Protein AF-Q6B394-F1 (afdb_monomer_lite)

pLDDT: mean 81.56, std 24.64, range [23.44, 98.75]

Foldseek 3Di:
DDWDWDDDPPDTDTDDDDDDDDDDDDDDDDDDDDDDDDDDDDDDDDDDDDDPPPPPPPPVPPVCPAFDFDVPAAKAKEKEQADPQKDKDWKKWKWWFPQPWDWDADPVRDIDTDIDMDIDTHFFPDDDPHSMTIDIGGQQSDDPRRIGTFKMKIFMWGPDDPVVHPQEAIDAAGIEMEGQDPDDDPDDDPPADEAEDEEAEEAEWEWEWEWEFEQPPHTHIYIYIHTPDGRYHHYYYNHYRYYYYYYDYDHLWYKYKYAFNDPDPPGFIWIQTSVRDIDTHDPDDDNVVSVCVVVVHDD

Radius of gyration: 28.0 Å; chains: 1; bounding box: 80×67×61 Å

Structure (mmCIF, N/CA/C/O backbone):
data_AF-Q6B394-F1
#
_entry.id   AF-Q6B394-F1
#
loop_
_atom_site.group_PDB
_atom_site.id
_atom_site.type_symbol
_atom_site.label_atom_id
_atom_site.label_alt_id
_atom_site.label_comp_id
_atom_site.label_asym_id
_atom_site.label_entity_id
_atom_site.label_seq_id
_atom_site.pdbx_PDB_ins_code
_atom_site.Cartn_x
_atom_site.Cartn_y
_atom_site.Cartn_z
_atom_site.occupancy
_atom_site.B_iso_or_equiv
_atom_site.auth_seq_id
_atom_site.auth_comp_id
_atom_site.auth_asym_id
_atom_site.auth_atom_id
_atom_site.pdbx_PDB_model_num
ATOM 1 N N . MET A 1 1 ? 26.514 25.849 27.559 1.00 37.31 1 MET A N 1
ATOM 2 C CA . MET A 1 1 ? 27.284 26.802 26.740 1.00 37.31 1 MET A CA 1
ATOM 3 C C . MET A 1 1 ? 28.749 26.462 26.957 1.00 37.31 1 MET A C 1
ATOM 5 O O . MET A 1 1 ? 29.284 26.822 27.990 1.00 37.31 1 MET A O 1
ATOM 9 N N . ASN A 1 2 ? 29.337 25.660 26.069 1.00 27.64 2 ASN A N 1
ATOM 10 C CA . ASN A 1 2 ? 30.769 25.354 26.061 1.00 27.64 2 ASN A CA 1
ATOM 11 C C . ASN A 1 2 ? 31.282 25.794 24.692 1.00 27.64 2 ASN A C 1
ATOM 13 O O . ASN A 1 2 ? 30.773 25.314 23.681 1.00 27.64 2 ASN A O 1
ATOM 17 N N . ILE A 1 3 ? 32.223 26.733 24.673 1.00 33.84 3 ILE A N 1
ATOM 18 C CA . ILE A 1 3 ? 32.938 27.152 23.468 1.00 33.84 3 ILE A CA 1
ATOM 19 C C . ILE A 1 3 ? 34.179 26.265 23.400 1.00 33.84 3 ILE A C 1
ATOM 21 O O . ILE A 1 3 ? 34.972 26.253 24.339 1.00 33.84 3 ILE A O 1
ATOM 25 N N . SER A 1 4 ? 34.326 25.488 22.330 1.00 36.16 4 SER A N 1
ATOM 26 C CA . SER A 1 4 ? 35.559 24.751 22.050 1.00 36.16 4 SER A CA 1
ATOM 27 C C . SER A 1 4 ? 36.285 25.428 20.896 1.00 36.16 4 SER A C 1
ATOM 29 O O . SER A 1 4 ? 35.829 25.363 19.755 1.00 36.16 4 SER A O 1
ATOM 31 N N . THR A 1 5 ? 37.415 26.057 21.185 1.00 34.31 5 THR A N 1
ATOM 32 C CA . THR A 1 5 ? 38.347 26.569 20.181 1.00 34.31 5 THR A CA 1
ATOM 33 C C . THR A 1 5 ? 39.276 25.441 19.739 1.00 34.31 5 THR A C 1
ATOM 35 O O . THR A 1 5 ? 39.884 24.762 20.564 1.00 34.31 5 THR A O 1
ATOM 38 N N . THR A 1 6 ? 39.395 25.219 18.430 1.00 41.69 6 THR A N 1
ATOM 39 C CA . THR A 1 6 ? 40.469 24.392 17.858 1.00 41.69 6 THR A CA 1
ATOM 40 C C . THR A 1 6 ? 41.216 25.203 16.815 1.00 41.69 6 THR A C 1
ATOM 42 O O . THR A 1 6 ? 40.616 25.783 15.915 1.00 41.69 6 THR A O 1
ATOM 45 N N . GLU A 1 7 ? 42.537 25.254 16.963 1.00 31.39 7 GLU A N 1
ATOM 46 C CA . GLU A 1 7 ? 43.432 26.029 16.115 1.00 31.39 7 GLU A CA 1
ATOM 47 C C . GLU A 1 7 ? 44.166 25.079 15.162 1.00 31.39 7 GLU A C 1
ATOM 49 O O . GLU A 1 7 ? 44.833 24.131 15.583 1.00 31.39 7 GLU A O 1
ATOM 54 N N . LYS A 1 8 ? 44.039 25.311 13.854 1.00 35.41 8 LYS A N 1
ATOM 55 C CA . LYS A 1 8 ? 44.901 24.682 12.849 1.00 35.41 8 LYS A CA 1
ATOM 56 C C . LYS A 1 8 ? 45.185 25.705 11.754 1.00 35.41 8 LYS A C 1
ATOM 58 O O . LYS A 1 8 ? 44.267 26.188 11.101 1.00 35.41 8 LYS A O 1
ATOM 63 N N . ASN A 1 9 ? 46.462 26.034 11.564 1.00 36.22 9 ASN A N 1
ATOM 64 C CA . ASN A 1 9 ? 46.959 26.963 10.540 1.00 36.22 9 ASN A CA 1
ATOM 65 C C . ASN A 1 9 ? 46.352 28.383 10.587 1.00 36.22 9 ASN A C 1
ATOM 67 O O . ASN A 1 9 ? 46.017 28.943 9.546 1.00 36.22 9 ASN A O 1
ATOM 71 N N . GLY A 1 10 ? 46.230 28.977 11.781 1.00 40.31 10 GLY A N 1
ATOM 72 C CA . GLY A 1 10 ? 45.916 30.407 11.940 1.00 40.31 10 GLY A CA 1
ATOM 73 C C . GLY A 1 10 ? 44.494 30.825 11.548 1.00 40.31 10 GLY A C 1
ATOM 74 O O . GLY A 1 10 ? 44.250 32.006 11.309 1.00 40.31 10 GLY A O 1
ATOM 75 N N . ILE A 1 11 ? 43.560 29.875 11.469 1.00 37.88 11 ILE A N 1
ATOM 76 C CA . ILE A 1 11 ? 42.131 30.133 11.266 1.00 37.88 11 ILE A CA 1
ATOM 77 C C . ILE A 1 11 ? 41.412 29.823 12.583 1.00 37.88 11 ILE A C 1
ATOM 79 O O . ILE A 1 11 ? 41.509 28.705 13.087 1.00 37.88 11 ILE A O 1
ATOM 83 N N . VAL A 1 12 ? 40.705 30.814 13.132 1.00 37.03 12 VAL A N 1
ATOM 84 C CA . VAL A 1 12 ? 39.868 30.665 14.332 1.00 37.03 12 VAL A CA 1
ATOM 85 C C . VAL A 1 12 ? 38.420 30.466 13.889 1.00 37.03 12 VAL A C 1
ATOM 87 O O . VAL A 1 12 ? 37.879 31.299 13.162 1.00 37.03 12 VAL A O 1
ATOM 90 N N . CYS A 1 13 ? 37.804 29.366 14.322 1.00 35.59 13 CYS A N 1
ATOM 91 C CA . CYS A 1 13 ? 36.392 29.066 14.089 1.00 35.59 13 CYS A CA 1
ATOM 92 C C . CYS A 1 13 ? 35.683 28.888 15.436 1.00 35.59 13 CYS A C 1
ATOM 94 O O . CYS A 1 13 ? 36.025 27.976 16.191 1.00 35.59 13 CYS A O 1
ATOM 96 N N . ASP A 1 14 ? 34.683 29.726 15.711 1.00 34.31 14 ASP A N 1
ATOM 97 C CA . ASP A 1 14 ? 33.838 29.607 16.900 1.00 34.31 14 ASP A CA 1
ATOM 98 C C . ASP A 1 14 ? 32.612 28.732 16.607 1.00 34.31 14 ASP A C 1
ATOM 100 O O . ASP A 1 14 ? 31.892 28.946 15.631 1.00 34.31 14 ASP A O 1
ATOM 104 N N . PHE A 1 15 ? 32.348 27.755 17.479 1.00 38.59 15 PHE A N 1
ATOM 105 C CA . PHE A 1 15 ? 31.161 26.899 17.416 1.00 38.59 15 PHE A CA 1
ATOM 106 C C . PHE A 1 15 ? 30.222 27.201 18.588 1.00 38.59 15 PHE A C 1
ATOM 108 O O . PHE A 1 15 ? 30.603 27.074 19.752 1.00 38.59 15 PHE A O 1
ATOM 115 N N . VAL A 1 16 ? 28.967 27.548 18.286 1.00 35.16 16 VAL A N 1
ATOM 116 C CA . VAL A 1 16 ? 27.890 27.685 19.279 1.00 35.16 16 VAL A CA 1
ATOM 117 C C . VAL A 1 16 ? 26.932 26.504 19.131 1.00 35.16 16 VAL A C 1
ATOM 119 O O . VAL A 1 16 ? 26.244 26.372 18.123 1.00 35.16 16 VAL A O 1
ATOM 122 N N . ALA A 1 17 ? 26.877 25.634 20.141 1.00 32.09 17 ALA A N 1
ATOM 123 C CA . ALA A 1 17 ? 25.932 24.521 20.182 1.00 32.09 17 ALA A CA 1
ATOM 124 C C . ALA A 1 17 ? 24.591 24.961 20.800 1.00 32.09 17 ALA A C 1
ATOM 126 O O . ALA A 1 17 ? 24.534 25.296 21.986 1.00 32.09 17 ALA A O 1
ATOM 127 N N . HIS A 1 18 ? 23.506 24.903 20.023 1.00 32.22 18 HIS A N 1
ATOM 128 C CA . HIS A 1 18 ? 22.132 24.962 20.532 1.00 32.22 18 HIS A CA 1
ATOM 129 C C . HIS A 1 18 ? 21.536 23.548 20.635 1.00 32.22 18 HIS A C 1
ATOM 131 O O . HIS A 1 18 ? 21.800 22.688 19.798 1.00 32.22 18 HIS A O 1
ATOM 137 N N . HIS A 1 19 ? 20.743 23.298 21.683 1.00 28.50 19 HIS A N 1
ATOM 138 C CA . HIS A 1 19 ? 19.941 22.078 21.834 1.00 28.50 19 HIS A CA 1
ATOM 139 C C . HIS A 1 19 ? 18.946 21.944 20.674 1.00 28.50 19 HIS A C 1
ATOM 141 O O . HIS A 1 19 ? 18.152 22.855 20.446 1.00 28.50 19 HIS A O 1
ATOM 147 N N . ILE A 1 20 ? 18.964 20.801 19.981 1.00 31.50 20 ILE A N 1
ATOM 148 C CA . ILE A 1 20 ? 18.047 20.495 18.877 1.00 31.50 20 ILE A CA 1
ATOM 149 C C . ILE A 1 20 ? 17.261 19.216 19.192 1.00 31.50 20 ILE A C 1
ATOM 151 O O . ILE A 1 20 ? 17.823 18.149 19.434 1.00 31.50 20 ILE A O 1
ATOM 155 N N . VAL A 1 21 ? 15.939 19.383 19.189 1.00 26.56 21 VAL A N 1
ATOM 156 C CA . VAL A 1 21 ? 14.871 18.371 19.179 1.00 26.56 21 VAL A CA 1
ATOM 157 C C . VAL A 1 21 ? 14.797 17.740 17.776 1.00 26.56 21 VAL A C 1
ATOM 159 O O . VAL A 1 21 ? 14.933 18.477 16.800 1.00 26.56 21 VAL A O 1
ATOM 162 N N . PRO A 1 22 ? 14.562 16.423 17.610 1.00 28.94 22 PRO A N 1
ATOM 163 C CA . PRO A 1 22 ? 14.604 15.803 16.291 1.00 28.94 22 PRO A CA 1
ATOM 164 C C . PRO A 1 22 ? 13.256 15.939 15.568 1.00 28.94 22 PRO A C 1
ATOM 166 O O . PRO A 1 22 ? 12.320 15.189 15.834 1.00 28.94 22 PRO A O 1
ATOM 169 N N . GLN A 1 23 ? 13.171 16.866 14.616 1.00 27.62 23 GLN A N 1
ATOM 170 C CA . GLN A 1 23 ? 12.284 16.761 13.455 1.00 27.62 23 GLN A CA 1
ATOM 171 C C . GLN A 1 23 ? 13.037 17.218 12.205 1.00 27.62 23 GLN A C 1
ATOM 173 O O . GLN A 1 23 ? 13.857 18.131 12.254 1.00 27.62 23 GLN A O 1
ATOM 178 N N . GLU A 1 24 ? 12.775 16.509 11.110 1.00 32.16 24 GLU A N 1
ATOM 179 C CA . GLU A 1 24 ? 13.334 16.698 9.776 1.00 32.16 24 GLU A CA 1
ATOM 180 C C . GLU A 1 24 ? 13.398 18.170 9.361 1.00 32.16 24 GLU A C 1
ATOM 182 O O . GLU A 1 24 ? 12.372 18.845 9.332 1.00 32.16 24 GLU A O 1
ATOM 187 N N . GLN A 1 25 ? 14.567 18.631 8.909 1.00 27.12 25 GLN A N 1
ATOM 188 C CA . GLN A 1 25 ? 14.624 19.597 7.817 1.00 27.12 25 GLN A CA 1
ATOM 189 C C . GLN A 1 25 ? 15.997 19.621 7.139 1.00 27.12 25 GLN A C 1
ATOM 191 O O . GLN A 1 25 ? 17.047 19.519 7.767 1.00 27.12 25 GLN A O 1
ATOM 196 N N . LYS A 1 26 ? 15.923 19.720 5.810 1.00 27.48 26 LYS A N 1
ATOM 197 C CA . LYS A 1 26 ? 16.999 19.885 4.831 1.00 27.48 26 LYS A CA 1
ATOM 198 C C . LYS A 1 26 ? 18.133 20.775 5.350 1.00 27.48 26 LYS A C 1
ATOM 200 O O . LYS A 1 26 ? 17.899 21.935 5.675 1.00 27.48 26 LYS A O 1
ATOM 205 N N . ILE A 1 27 ? 19.366 20.277 5.301 1.00 24.58 27 ILE A N 1
ATOM 206 C CA . ILE A 1 27 ? 20.549 21.135 5.388 1.00 24.58 27 ILE A CA 1
ATOM 207 C C . ILE A 1 27 ? 20.830 21.656 3.974 1.00 24.58 27 ILE A C 1
ATOM 209 O O . ILE A 1 27 ? 21.366 20.941 3.131 1.00 24.58 27 ILE A O 1
ATOM 213 N N . SER A 1 28 ? 20.414 22.895 3.717 1.00 23.44 28 SER A N 1
ATOM 214 C CA . SER A 1 28 ? 20.981 23.741 2.665 1.00 23.44 28 SER A CA 1
ATOM 215 C C . SER A 1 28 ? 22.144 24.502 3.297 1.00 23.44 28 SER A C 1
ATOM 217 O O . SER A 1 28 ? 21.935 25.213 4.278 1.00 23.44 28 SER A O 1
ATOM 219 N N . ILE A 1 29 ? 23.366 24.312 2.800 1.00 28.02 29 ILE A N 1
ATOM 220 C CA . ILE A 1 29 ? 24.542 25.054 3.270 1.00 28.02 29 ILE A CA 1
ATOM 221 C C . ILE A 1 29 ? 24.643 26.314 2.409 1.00 28.02 29 ILE A C 1
ATOM 223 O O . ILE A 1 29 ? 25.139 26.247 1.289 1.00 28.02 29 ILE A O 1
ATOM 227 N N . ASP A 1 30 ? 24.149 27.439 2.922 1.00 26.66 30 ASP A N 1
ATOM 228 C CA . ASP A 1 30 ? 24.356 28.761 2.325 1.00 26.66 30 ASP A CA 1
ATOM 229 C C . ASP A 1 30 ? 25.495 29.497 3.052 1.00 26.66 30 ASP A C 1
ATOM 231 O O . ASP A 1 30 ? 25.465 29.666 4.268 1.00 26.66 30 ASP A O 1
ATOM 235 N N . GLY A 1 31 ? 26.497 29.919 2.274 1.00 28.86 31 GLY A N 1
ATOM 236 C CA . GLY A 1 31 ? 27.399 31.053 2.521 1.00 28.86 31 GLY A CA 1
ATOM 237 C C . GLY A 1 31 ? 28.184 31.126 3.839 1.00 28.86 31 GLY A C 1
ATOM 238 O O . GLY A 1 31 ? 27.760 31.771 4.794 1.00 28.86 31 GLY A O 1
ATOM 239 N N . THR A 1 32 ? 29.424 30.629 3.852 1.00 28.83 32 THR A N 1
ATOM 240 C CA . THR A 1 32 ? 30.418 30.980 4.882 1.00 28.83 32 THR A CA 1
ATOM 241 C C . THR A 1 32 ? 30.993 32.378 4.611 1.00 28.83 32 THR A C 1
ATOM 243 O O . THR A 1 32 ? 31.707 32.580 3.629 1.00 28.83 32 THR A O 1
ATOM 246 N N . ASN A 1 33 ? 30.725 33.348 5.491 1.00 28.02 33 ASN A N 1
ATOM 247 C CA . ASN A 1 33 ? 31.403 34.648 5.494 1.00 28.02 33 ASN A CA 1
ATOM 248 C C . ASN A 1 33 ? 32.743 34.530 6.241 1.00 28.02 33 ASN A C 1
ATOM 250 O O . ASN A 1 33 ? 32.778 34.503 7.468 1.00 28.02 33 ASN A O 1
ATOM 254 N N . CYS A 1 34 ? 33.856 34.484 5.504 1.00 27.67 34 CYS A N 1
ATOM 255 C CA . CYS A 1 34 ? 35.201 34.656 6.058 1.00 27.67 34 CYS A CA 1
ATOM 256 C C . CYS A 1 34 ? 35.719 36.061 5.724 1.00 27.67 34 CYS A C 1
ATOM 258 O O . CYS A 1 34 ? 36.026 36.356 4.569 1.00 27.67 34 CYS A O 1
ATOM 260 N N . HIS A 1 35 ? 35.865 36.926 6.730 1.00 30.69 35 HIS A N 1
ATOM 261 C CA . HIS A 1 35 ? 36.581 38.192 6.574 1.00 30.69 35 HIS A CA 1
ATOM 262 C C . HIS A 1 35 ? 38.092 37.980 6.725 1.00 30.69 35 HIS A C 1
ATOM 264 O O . HIS A 1 35 ? 38.561 37.415 7.710 1.00 30.69 35 HIS A O 1
ATOM 270 N N . ARG A 1 36 ? 38.865 38.464 5.746 1.00 26.59 36 ARG A N 1
ATOM 271 C CA . ARG A 1 36 ? 40.332 38.514 5.778 1.00 26.59 36 ARG A CA 1
ATOM 272 C C . ARG A 1 36 ? 40.762 39.957 6.060 1.00 26.59 36 ARG A C 1
ATOM 274 O O . ARG A 1 36 ? 40.347 40.869 5.348 1.00 26.59 36 ARG A O 1
ATOM 281 N N . GLY A 1 37 ? 41.570 40.149 7.102 1.00 28.48 37 GLY A N 1
ATOM 282 C CA . GLY A 1 37 ? 42.111 41.449 7.501 1.00 28.48 37 GLY A CA 1
ATOM 283 C C . GLY A 1 37 ? 42.985 42.094 6.420 1.00 28.48 37 GLY A C 1
ATOM 284 O O . GLY A 1 37 ? 43.741 41.426 5.715 1.00 28.48 37 GLY A O 1
ATOM 285 N N . THR A 1 38 ? 42.851 43.409 6.293 1.00 29.91 38 THR A N 1
ATOM 286 C CA . THR A 1 38 ? 43.543 44.289 5.350 1.00 29.91 38 THR A CA 1
ATOM 287 C C . THR A 1 38 ? 44.960 44.624 5.825 1.00 29.91 38 THR A C 1
ATOM 289 O O . THR A 1 38 ? 45.143 45.138 6.925 1.00 29.91 38 THR A O 1
ATOM 292 N N . GLN A 1 39 ? 45.958 44.460 4.954 1.00 30.44 39 GLN A N 1
ATOM 293 C CA . GLN A 1 39 ? 47.232 45.183 5.040 1.00 30.44 39 GLN A CA 1
ATOM 294 C C . GLN A 1 39 ? 47.535 45.843 3.689 1.00 30.44 39 GLN A C 1
ATOM 296 O O . GLN A 1 39 ? 47.571 45.189 2.649 1.00 30.44 39 GLN A O 1
ATOM 301 N N . ARG A 1 40 ? 47.719 47.169 3.716 1.00 28.69 40 ARG A N 1
ATOM 302 C CA . ARG A 1 40 ? 48.214 47.996 2.604 1.00 28.69 40 ARG A CA 1
ATOM 303 C C . ARG A 1 40 ? 49.713 47.773 2.439 1.00 28.69 40 ARG A C 1
ATOM 305 O O . ARG A 1 40 ? 50.413 48.002 3.415 1.00 28.69 40 ARG A O 1
ATOM 312 N N . MET A 1 41 ? 50.205 47.518 1.224 1.00 29.25 41 MET A N 1
ATOM 313 C CA . MET A 1 41 ? 51.536 47.967 0.781 1.00 29.25 41 MET A CA 1
ATOM 314 C C . MET A 1 41 ? 51.583 48.175 -0.741 1.00 29.25 41 MET A C 1
ATOM 316 O O . MET A 1 41 ? 50.844 47.557 -1.501 1.00 29.25 41 MET A O 1
ATOM 320 N N . ASN A 1 42 ? 52.424 49.130 -1.134 1.00 28.14 42 ASN A N 1
ATOM 321 C CA . ASN A 1 42 ? 52.411 49.892 -2.378 1.00 28.14 42 ASN A CA 1
ATOM 322 C C . ASN A 1 42 ? 52.909 49.153 -3.631 1.00 28.14 42 ASN A C 1
ATOM 324 O O . ASN A 1 42 ? 53.734 48.245 -3.577 1.00 28.14 42 ASN A O 1
ATOM 328 N N . ALA A 1 43 ? 52.437 49.656 -4.772 1.00 34.31 43 ALA A N 1
ATOM 329 C CA . ALA A 1 43 ? 52.783 49.254 -6.127 1.00 34.31 43 ALA A CA 1
ATOM 330 C C . ALA A 1 43 ? 54.279 49.380 -6.465 1.00 34.31 43 ALA A C 1
ATOM 332 O O . ALA A 1 43 ? 54.896 50.414 -6.205 1.00 34.31 43 ALA A O 1
ATOM 333 N N . ARG A 1 44 ? 54.805 48.388 -7.197 1.00 31.33 44 ARG A N 1
ATOM 334 C CA . ARG A 1 44 ? 55.831 48.580 -8.235 1.00 31.33 44 ARG A CA 1
ATOM 335 C C . ARG A 1 44 ? 55.572 47.635 -9.412 1.00 31.33 44 ARG A C 1
ATOM 337 O O . ARG A 1 44 ? 55.488 46.424 -9.242 1.00 31.33 44 ARG A O 1
ATOM 344 N N . LEU A 1 45 ? 55.444 48.231 -10.598 1.00 38.84 45 LEU A N 1
ATOM 345 C CA . LEU A 1 45 ? 55.424 47.582 -11.910 1.00 38.84 45 LEU A CA 1
ATOM 346 C C . LEU A 1 45 ? 56.727 46.806 -12.149 1.00 38.84 45 LEU A C 1
ATOM 348 O O . LEU A 1 45 ? 57.804 47.387 -12.022 1.00 38.84 45 LEU A O 1
ATOM 352 N N . CYS A 1 46 ? 56.636 45.562 -12.627 1.00 30.77 46 CYS A N 1
ATOM 353 C CA . CYS A 1 46 ? 57.690 44.985 -13.458 1.00 30.77 46 CYS A CA 1
ATOM 354 C C . CYS A 1 46 ? 57.156 43.882 -14.390 1.00 30.77 46 CYS A C 1
ATOM 356 O O . CYS A 1 46 ? 56.683 42.848 -13.939 1.00 30.77 46 CYS A O 1
ATOM 358 N N . ARG A 1 47 ? 57.275 44.177 -15.691 1.00 33.56 47 ARG A N 1
ATOM 359 C CA . ARG A 1 47 ? 57.526 43.315 -16.861 1.00 33.56 47 ARG A CA 1
ATOM 360 C C . ARG A 1 47 ? 56.676 42.058 -17.122 1.00 33.56 47 ARG A C 1
ATOM 362 O O . ARG A 1 47 ? 56.687 41.077 -16.395 1.00 33.56 47 ARG A O 1
ATOM 369 N N . MET A 1 48 ? 56.077 42.102 -18.316 1.00 46.34 48 MET A N 1
ATOM 370 C CA . MET A 1 48 ? 55.568 41.007 -19.141 1.00 46.34 48 MET A CA 1
ATOM 371 C C . MET A 1 48 ? 56.280 39.661 -18.961 1.00 46.34 48 MET A C 1
ATOM 373 O O . MET A 1 48 ? 57.479 39.542 -19.207 1.00 46.34 48 MET A O 1
ATOM 377 N N . SER A 1 49 ? 55.489 38.623 -18.711 1.00 44.44 49 SER A N 1
ATOM 378 C CA . SER A 1 49 ? 55.719 37.267 -19.215 1.00 44.44 49 SER A CA 1
ATOM 379 C C . SER A 1 49 ? 54.360 36.580 -19.304 1.00 44.44 49 SER A C 1
ATOM 381 O O . SER A 1 49 ? 53.657 36.448 -18.305 1.00 44.44 49 SER A O 1
ATOM 383 N N . GLY A 1 50 ? 53.946 36.246 -20.528 1.00 54.47 50 GLY A N 1
ATOM 384 C CA . GLY A 1 50 ? 52.675 35.587 -20.797 1.00 54.47 50 GLY A CA 1
ATOM 385 C C . GLY A 1 50 ? 52.661 34.192 -20.185 1.00 54.47 50 GLY A C 1
ATOM 386 O O . GLY A 1 50 ? 53.426 33.326 -20.597 1.00 54.47 50 GLY A O 1
ATOM 387 N N . VAL A 1 51 ? 51.778 33.983 -19.213 1.00 51.66 51 VAL A N 1
ATOM 388 C CA . VAL A 1 51 ? 51.427 32.658 -18.706 1.00 51.66 51 VAL A CA 1
ATOM 389 C C . VAL A 1 51 ? 50.016 32.371 -19.197 1.00 51.66 51 VAL A C 1
ATOM 391 O O . VAL A 1 51 ? 49.050 32.987 -18.749 1.00 51.66 51 VAL A O 1
ATOM 394 N N . LEU A 1 52 ? 49.907 31.464 -20.167 1.00 55.03 52 LEU A N 1
ATOM 395 C CA . LEU A 1 52 ? 48.639 30.893 -20.603 1.00 55.03 52 LEU A CA 1
ATOM 396 C C . LEU A 1 52 ? 48.101 30.026 -19.456 1.00 55.03 52 LEU A C 1
ATOM 398 O O . LEU A 1 52 ? 48.510 28.880 -19.281 1.00 55.03 52 LEU A O 1
ATOM 402 N N . LEU A 1 53 ? 47.214 30.601 -18.644 1.00 47.97 53 LEU A N 1
ATOM 403 C CA . LEU A 1 53 ? 46.423 29.875 -17.654 1.00 47.97 53 LEU A CA 1
ATOM 404 C C . LEU A 1 53 ? 45.451 28.951 -18.398 1.00 47.97 53 LEU A C 1
ATOM 406 O O . LEU A 1 53 ? 44.366 29.362 -18.805 1.00 47.97 53 LEU A O 1
ATOM 410 N N . LEU A 1 54 ? 45.858 27.695 -18.590 1.00 51.03 54 LEU A N 1
ATOM 411 C CA . LEU A 1 54 ? 44.948 26.604 -18.918 1.00 51.03 54 LEU A CA 1
ATOM 412 C C . LEU A 1 54 ? 43.957 26.467 -17.758 1.00 51.03 54 LEU A C 1
ATOM 414 O O . LEU A 1 54 ? 44.286 25.941 -16.694 1.00 51.03 54 LEU A O 1
ATOM 418 N N . LEU A 1 55 ? 42.744 26.976 -17.962 1.00 49.09 55 LEU A N 1
ATOM 419 C CA . LEU A 1 55 ? 41.594 26.679 -17.122 1.00 49.09 55 LEU A CA 1
ATOM 420 C C . LEU A 1 55 ? 41.280 25.190 -17.292 1.00 49.09 55 LEU A C 1
ATOM 422 O O . LEU A 1 55 ? 40.518 24.794 -18.171 1.00 49.09 55 LEU A O 1
ATOM 426 N N . PHE A 1 56 ? 41.897 24.347 -16.466 1.00 45.41 56 PHE A N 1
ATOM 427 C CA . PHE A 1 56 ? 41.398 23.001 -16.238 1.00 45.41 56 PHE A CA 1
ATOM 428 C C . PHE A 1 56 ? 40.064 23.146 -15.516 1.00 45.41 56 PHE A C 1
ATOM 430 O O . PHE A 1 56 ? 40.004 23.276 -14.294 1.00 45.41 56 PHE A O 1
ATOM 437 N N . SER A 1 57 ? 38.984 23.167 -16.292 1.00 43.12 57 SER A N 1
ATOM 438 C CA . SER A 1 57 ? 37.641 22.923 -15.796 1.00 43.12 57 SER A CA 1
ATOM 439 C C . SER A 1 57 ? 37.661 21.542 -15.157 1.00 43.12 57 SER A C 1
ATOM 441 O O . SER A 1 57 ? 37.528 20.528 -15.840 1.00 43.12 57 SER A O 1
ATOM 443 N N . VAL A 1 58 ? 37.871 21.477 -13.844 1.00 47.62 58 VAL A N 1
ATOM 444 C CA . VAL A 1 58 ? 37.606 20.264 -13.080 1.00 47.62 58 VAL A CA 1
ATOM 445 C C . VAL A 1 58 ? 36.088 20.151 -13.033 1.00 47.62 58 VAL A C 1
ATOM 447 O O . VAL A 1 58 ? 35.440 20.529 -12.062 1.00 47.62 58 VAL A O 1
ATOM 450 N N . SER A 1 59 ? 35.487 19.677 -14.125 1.00 46.69 59 SER A N 1
ATOM 451 C CA . SER A 1 59 ? 34.182 19.050 -14.048 1.00 46.69 59 SER A CA 1
ATOM 452 C C . SER A 1 59 ? 34.403 17.807 -13.199 1.00 46.69 59 SER A C 1
ATOM 454 O O . SER A 1 59 ? 34.769 16.747 -13.711 1.00 46.69 59 SER A O 1
ATOM 456 N N . GLY A 1 60 ? 34.276 17.961 -11.878 1.00 41.09 60 GLY A N 1
ATOM 457 C CA . GLY A 1 60 ? 34.105 16.830 -10.986 1.00 41.09 60 GLY A CA 1
ATOM 458 C C . GLY A 1 60 ? 33.034 15.964 -11.625 1.00 41.09 60 GLY A C 1
ATOM 459 O O . GLY A 1 60 ? 31.934 16.446 -11.898 1.00 41.09 60 GLY A O 1
ATOM 460 N N . CYS A 1 61 ? 33.406 14.744 -12.006 1.00 46.81 61 CYS A N 1
ATOM 461 C CA . CYS A 1 61 ? 32.505 13.822 -12.665 1.00 46.81 61 CYS A CA 1
ATOM 462 C C . CYS A 1 61 ? 31.381 13.512 -11.681 1.00 46.81 61 CYS A C 1
ATOM 464 O O . CYS A 1 61 ? 31.483 12.586 -10.883 1.00 46.81 61 CYS A O 1
ATOM 466 N N . ALA A 1 62 ? 30.296 14.282 -11.735 1.00 47.25 62 ALA A N 1
ATOM 467 C CA . ALA A 1 62 ? 29.015 13.783 -11.298 1.00 47.25 62 ALA A CA 1
ATOM 468 C C . ALA A 1 62 ? 28.786 12.550 -12.171 1.00 47.25 62 ALA A C 1
ATOM 470 O O . ALA A 1 62 ? 28.581 12.654 -13.388 1.00 47.25 62 ALA A O 1
ATOM 471 N N . GLN A 1 63 ? 28.951 11.365 -11.581 1.00 55.78 63 GLN A N 1
ATOM 472 C CA . GLN A 1 63 ? 28.520 10.127 -12.197 1.00 55.78 63 GLN A CA 1
ATOM 473 C C . GLN A 1 63 ? 27.017 10.331 -12.416 1.00 55.78 63 GLN A C 1
ATOM 475 O O . GLN A 1 63 ? 26.228 10.268 -11.488 1.00 55.78 63 GLN A O 1
ATOM 480 N N . ASN A 1 64 ? 26.647 10.766 -13.614 1.00 56.75 64 ASN A N 1
ATOM 481 C CA . ASN A 1 64 ? 25.298 11.036 -14.065 1.00 56.75 64 ASN A CA 1
ATOM 482 C C . ASN A 1 64 ? 24.539 9.712 -13.922 1.00 56.75 64 ASN A C 1
ATOM 484 O O . ASN A 1 64 ? 24.672 8.826 -14.767 1.00 56.75 64 ASN A O 1
ATOM 488 N N . GLN A 1 65 ? 23.872 9.570 -12.779 1.00 74.06 65 GLN A N 1
ATOM 489 C CA . GLN A 1 65 ? 23.120 8.406 -12.307 1.00 74.06 65 GLN A CA 1
ATOM 490 C C . GLN A 1 65 ? 21.664 8.458 -12.802 1.00 74.06 65 GLN A C 1
ATOM 492 O O . GLN A 1 65 ? 20.803 7.774 -12.269 1.00 74.06 65 GLN A O 1
ATOM 497 N N . ILE A 1 66 ? 21.368 9.278 -13.812 1.00 86.38 66 ILE A N 1
ATOM 498 C CA . ILE A 1 66 ? 20.013 9.505 -14.324 1.00 86.38 66 ILE A CA 1
ATOM 499 C C . ILE A 1 66 ? 19.538 8.283 -15.124 1.00 86.38 66 ILE A C 1
ATOM 501 O O . ILE A 1 66 ? 20.335 7.630 -15.800 1.00 86.38 66 ILE A O 1
ATOM 505 N N . LEU A 1 67 ? 18.235 7.994 -15.075 1.00 92.69 67 LEU A N 1
ATOM 506 C CA . LEU A 1 67 ? 17.593 7.025 -15.965 1.00 92.69 67 LEU A CA 1
ATOM 507 C C . LEU A 1 67 ? 17.681 7.491 -17.423 1.00 92.69 67 LEU A C 1
ATOM 509 O O . LEU A 1 67 ? 17.388 8.639 -17.748 1.00 92.69 67 LEU A O 1
ATOM 513 N N . SER A 1 68 ? 18.038 6.579 -18.317 1.00 93.88 68 SER A N 1
ATOM 514 C CA . SER A 1 68 ? 17.976 6.790 -19.762 1.00 93.88 68 SER A CA 1
ATOM 515 C C . SER A 1 68 ? 17.555 5.475 -20.421 1.00 93.88 68 SER A C 1
ATOM 517 O O . SER A 1 68 ? 18.406 4.765 -20.966 1.00 93.88 68 SER A O 1
ATOM 519 N N . PRO A 1 69 ? 16.266 5.100 -20.294 1.00 94.62 69 PRO A N 1
ATOM 520 C CA . PRO A 1 69 ? 15.749 3.875 -20.885 1.00 94.62 69 PRO A CA 1
ATOM 521 C C . PRO A 1 69 ? 15.912 3.891 -22.411 1.00 94.62 69 PRO A C 1
ATOM 523 O O . PRO A 1 69 ? 15.747 4.949 -23.028 1.00 94.62 69 PRO A O 1
ATOM 526 N N . PRO A 1 70 ? 16.224 2.748 -23.045 1.00 92.06 70 PRO A N 1
ATOM 527 C CA . PRO A 1 70 ? 16.289 2.669 -24.497 1.00 92.06 70 PRO A CA 1
ATOM 528 C C . PRO A 1 70 ? 14.894 2.883 -25.120 1.00 92.06 70 PRO A C 1
ATOM 530 O O . PRO A 1 70 ? 13.904 2.378 -24.582 1.00 92.06 70 PRO A O 1
ATOM 533 N N . PRO A 1 71 ? 14.786 3.583 -26.266 1.00 92.00 71 PRO A N 1
ATOM 534 C CA . PRO A 1 71 ? 13.525 3.705 -26.993 1.00 92.00 71 PRO A CA 1
ATOM 535 C C . PRO A 1 71 ? 12.948 2.329 -27.347 1.00 92.00 71 PRO A C 1
ATOM 537 O O . PRO A 1 71 ? 13.666 1.475 -27.863 1.00 92.00 71 PRO A O 1
ATOM 540 N N . GLY A 1 72 ? 11.658 2.116 -27.072 1.00 91.81 72 GLY A N 1
ATOM 541 C CA . GLY A 1 72 ? 10.995 0.829 -27.318 1.00 91.81 72 GLY A CA 1
ATOM 542 C C . GLY A 1 72 ? 11.473 -0.316 -26.416 1.00 91.81 72 GLY A C 1
ATOM 543 O O . GLY A 1 72 ? 11.241 -1.477 -26.744 1.00 91.81 72 GLY A O 1
ATOM 544 N N . GLY A 1 73 ? 12.163 -0.006 -25.312 1.00 92.94 73 GLY A N 1
ATOM 545 C CA . GLY A 1 73 ? 12.534 -0.991 -24.301 1.00 92.94 73 GLY A CA 1
ATOM 546 C C . GLY A 1 73 ? 11.319 -1.645 -23.639 1.00 92.94 73 GLY A C 1
ATOM 547 O O . GLY A 1 73 ? 10.205 -1.127 -23.692 1.00 92.94 73 GLY A O 1
ATOM 548 N N . GLU A 1 74 ? 11.543 -2.792 -22.998 1.00 96.50 74 GLU A N 1
ATOM 549 C CA . GLU A 1 74 ? 10.488 -3.469 -22.246 1.00 96.50 74 GLU A CA 1
ATOM 550 C C . GLU A 1 74 ? 10.021 -2.633 -21.048 1.00 96.50 74 GLU A C 1
ATOM 552 O O . GLU A 1 74 ? 10.824 -2.028 -20.329 1.00 96.50 74 GLU A O 1
ATOM 557 N N . GLU A 1 75 ? 8.717 -2.681 -20.793 1.00 97.75 75 GLU A N 1
ATOM 558 C CA . GLU A 1 75 ? 8.066 -1.996 -19.683 1.00 97.75 75 GLU A CA 1
ATOM 559 C C . GLU A 1 75 ? 7.209 -2.969 -18.870 1.00 97.75 75 GLU A C 1
ATOM 561 O O . GLU A 1 75 ? 6.718 -3.980 -19.379 1.00 97.75 75 GLU A O 1
ATOM 566 N N . VAL A 1 76 ? 6.991 -2.629 -17.602 1.00 98.25 76 VAL A N 1
ATOM 567 C CA . VAL A 1 76 ? 5.923 -3.193 -16.780 1.00 98.25 76 VAL A CA 1
ATOM 568 C C . VAL A 1 76 ? 4.815 -2.153 -16.620 1.00 98.25 76 VAL A C 1
ATOM 570 O O . VAL A 1 76 ? 5.080 -0.990 -16.310 1.00 98.25 76 VAL A O 1
ATOM 573 N N . SER A 1 77 ? 3.567 -2.568 -16.831 1.00 98.50 77 SER A N 1
ATOM 574 C CA . SER A 1 77 ? 2.385 -1.767 -16.504 1.00 98.50 77 SER A CA 1
ATOM 575 C C . SER A 1 77 ? 1.953 -2.066 -15.070 1.00 98.50 77 SER A C 1
ATOM 577 O O . SER A 1 77 ? 1.705 -3.222 -14.720 1.00 98.50 77 SER A O 1
ATOM 579 N N . ILE A 1 78 ? 1.874 -1.025 -14.241 1.00 98.75 78 ILE A N 1
ATOM 580 C CA . ILE A 1 78 ? 1.329 -1.084 -12.885 1.00 98.75 78 ILE A CA 1
ATOM 581 C C . ILE A 1 78 ? 0.000 -0.338 -12.884 1.00 98.75 78 ILE A C 1
ATOM 583 O O . ILE A 1 78 ? -0.045 0.859 -13.161 1.00 98.75 78 ILE A O 1
ATOM 587 N N . THR A 1 79 ? -1.072 -1.048 -12.560 1.00 98.69 79 THR A N 1
ATOM 588 C CA . THR A 1 79 ? -2.441 -0.541 -12.570 1.00 98.69 79 THR A CA 1
ATOM 589 C C . THR A 1 79 ? -3.059 -0.633 -11.178 1.00 98.69 79 THR A C 1
ATOM 591 O O . THR A 1 79 ? -2.966 -1.667 -10.517 1.00 98.69 79 THR A O 1
ATOM 594 N N . VAL A 1 80 ? -3.727 0.433 -10.747 1.00 98.75 80 VAL A N 1
ATOM 595 C CA . VAL A 1 80 ? -4.497 0.497 -9.501 1.00 98.75 80 VAL A CA 1
ATOM 596 C C . VAL A 1 80 ? -5.937 0.861 -9.837 1.00 98.75 80 VAL A C 1
ATOM 598 O O . VAL A 1 80 ? -6.191 1.928 -10.392 1.00 98.75 80 VAL A O 1
ATOM 601 N N . LYS A 1 81 ? -6.881 -0.013 -9.487 1.00 98.62 81 LYS A N 1
ATOM 602 C CA . LYS A 1 81 ? -8.312 0.295 -9.515 1.00 98.62 81 LYS A CA 1
ATOM 603 C C . LYS A 1 81 ? -8.701 0.911 -8.177 1.00 98.62 81 LYS A C 1
ATOM 605 O O . LYS A 1 81 ? -8.608 0.244 -7.152 1.00 98.62 81 LYS A O 1
ATOM 610 N N . VAL A 1 82 ? -9.093 2.177 -8.173 1.00 98.44 82 VAL A N 1
ATOM 611 C CA . VAL A 1 82 ? -9.292 2.972 -6.959 1.00 98.44 82 VAL A CA 1
ATOM 612 C C . VAL A 1 82 ? -10.763 2.930 -6.527 1.00 98.44 82 VAL A C 1
ATOM 614 O O . VAL A 1 82 ? -11.621 3.455 -7.232 1.00 98.44 82 VAL A O 1
ATOM 617 N N . PRO A 1 83 ? -11.088 2.348 -5.358 1.00 97.19 83 PRO A N 1
ATOM 618 C CA . PRO A 1 83 ? -12.445 2.360 -4.823 1.00 97.19 83 PRO A CA 1
ATOM 619 C C . PRO A 1 83 ? -12.929 3.777 -4.493 1.00 97.19 83 PRO A C 1
ATOM 621 O O . PRO A 1 83 ? -12.107 4.663 -4.232 1.00 97.19 83 PRO A O 1
ATOM 624 N N . PRO A 1 84 ? -14.254 3.990 -4.389 1.00 94.88 84 PRO A N 1
ATOM 625 C CA . PRO A 1 84 ? -14.801 5.236 -3.863 1.00 94.88 84 PRO A CA 1
ATOM 626 C C . PRO A 1 84 ? -14.164 5.628 -2.522 1.00 94.88 84 PRO A C 1
ATOM 628 O O . PRO A 1 84 ? -13.857 4.771 -1.693 1.00 94.88 84 PRO A O 1
ATOM 631 N N . ASN A 1 85 ? -14.006 6.935 -2.298 1.00 92.50 85 ASN A N 1
ATOM 632 C CA . ASN A 1 85 ? -13.379 7.552 -1.115 1.00 92.50 85 ASN A CA 1
ATOM 633 C C . ASN A 1 85 ? -11.855 7.375 -0.983 1.00 92.50 85 ASN A C 1
ATOM 635 O O . ASN A 1 85 ? -11.253 7.991 -0.095 1.00 92.50 85 ASN A O 1
ATOM 639 N N . LEU A 1 86 ? -11.215 6.594 -1.857 1.00 97.81 86 LEU A N 1
ATOM 640 C CA . LEU A 1 86 ? -9.764 6.430 -1.887 1.00 97.81 86 LEU A CA 1
ATOM 641 C C . LEU A 1 86 ? -9.124 7.209 -3.044 1.00 97.81 86 LEU A C 1
ATOM 643 O O . LEU A 1 86 ? -9.797 7.681 -3.958 1.00 97.81 86 LEU A O 1
ATOM 647 N N . ALA A 1 87 ? -7.805 7.350 -2.979 1.00 97.94 87 ALA A N 1
ATOM 648 C CA . ALA A 1 87 ? -6.946 7.879 -4.028 1.00 97.94 87 ALA A CA 1
ATOM 649 C C . ALA A 1 87 ? -5.757 6.934 -4.240 1.00 97.94 87 ALA A C 1
ATOM 651 O O . ALA A 1 87 ? -5.281 6.312 -3.286 1.00 97.94 87 ALA A O 1
ATOM 652 N N . ALA A 1 88 ? -5.266 6.850 -5.478 1.00 98.19 88 ALA A N 1
ATOM 653 C CA . ALA A 1 88 ? -4.007 6.174 -5.773 1.00 98.19 88 ALA A CA 1
ATOM 654 C C . ALA A 1 88 ? -2.833 6.947 -5.152 1.00 98.19 88 ALA A C 1
ATOM 656 O O . ALA A 1 88 ? -2.739 8.169 -5.287 1.00 98.19 88 ALA A O 1
ATOM 657 N N . GLU A 1 89 ? -1.929 6.234 -4.486 1.00 97.88 89 GLU A N 1
ATOM 658 C CA . GLU A 1 89 ? -0.701 6.829 -3.964 1.00 97.88 89 GLU A CA 1
ATOM 659 C C . GLU A 1 89 ? 0.346 7.018 -5.077 1.00 97.88 89 GLU A C 1
ATOM 661 O O . GLU A 1 89 ? 0.413 6.207 -6.010 1.00 97.88 89 GLU A O 1
ATOM 666 N N . PRO A 1 90 ? 1.219 8.039 -4.971 1.00 97.94 90 PRO A N 1
ATOM 667 C CA . PRO A 1 90 ? 2.388 8.149 -5.833 1.00 97.94 90 PRO A CA 1
ATOM 668 C C . PRO A 1 90 ? 3.242 6.881 -5.737 1.00 97.94 90 PRO A C 1
ATOM 670 O O . PRO A 1 90 ? 3.575 6.421 -4.643 1.00 97.94 90 PRO A O 1
ATOM 673 N N . MET A 1 91 ? 3.642 6.332 -6.880 1.00 98.06 91 MET A N 1
ATOM 674 C CA . MET A 1 91 ? 4.453 5.123 -6.929 1.00 98.06 91 MET A CA 1
ATOM 675 C C . MET A 1 91 ? 5.908 5.460 -6.626 1.00 98.06 91 MET A C 1
ATOM 677 O O . MET A 1 91 ? 6.525 6.256 -7.336 1.00 98.06 91 MET A O 1
ATOM 681 N N . ARG A 1 92 ? 6.491 4.829 -5.607 1.00 97.44 92 ARG A N 1
ATOM 682 C CA . ARG A 1 92 ? 7.936 4.879 -5.372 1.00 97.44 92 ARG A CA 1
ATOM 683 C C . ARG A 1 92 ? 8.592 3.748 -6.147 1.00 97.44 92 ARG A C 1
ATOM 685 O O . ARG A 1 92 ? 8.357 2.580 -5.860 1.00 97.44 92 ARG A O 1
ATOM 692 N N . VAL A 1 93 ? 9.424 4.105 -7.113 1.00 97.50 93 VAL A N 1
ATOM 693 C CA . VAL A 1 93 ? 10.082 3.173 -8.028 1.00 97.50 93 VAL A CA 1
ATOM 694 C C . VAL A 1 93 ? 11.565 3.135 -7.704 1.00 97.50 93 VAL A C 1
ATOM 696 O O . VAL A 1 93 ? 12.220 4.178 -7.657 1.00 97.50 93 VAL A O 1
ATOM 699 N N . MET A 1 94 ? 12.092 1.936 -7.490 1.00 96.44 94 MET A N 1
ATOM 700 C CA . MET A 1 94 ? 13.497 1.698 -7.194 1.00 96.44 94 MET A CA 1
ATOM 701 C C . MET A 1 94 ? 14.160 0.944 -8.341 1.00 96.44 94 MET A C 1
ATOM 703 O O . MET A 1 94 ? 13.697 -0.130 -8.729 1.00 96.44 94 MET A O 1
ATOM 707 N N . TYR A 1 95 ? 15.287 1.468 -8.809 1.00 96.38 95 TYR A N 1
ATOM 708 C CA . TYR A 1 95 ? 16.207 0.785 -9.710 1.00 96.38 95 TYR A CA 1
ATOM 709 C C . TYR A 1 95 ? 17.491 0.407 -8.975 1.00 96.38 95 TYR A C 1
ATOM 711 O O . TYR A 1 95 ? 17.891 1.102 -8.040 1.00 96.38 95 TYR A O 1
ATOM 719 N N . ARG A 1 96 ? 18.144 -0.674 -9.407 1.00 95.50 96 ARG A N 1
ATOM 720 C CA . ARG A 1 96 ? 19.436 -1.138 -8.888 1.00 95.50 96 ARG A CA 1
ATOM 721 C C . ARG A 1 96 ? 20.469 -1.336 -9.992 1.00 95.50 96 ARG A C 1
ATOM 723 O O . ARG A 1 96 ? 20.114 -1.475 -11.163 1.00 95.50 96 ARG A O 1
ATOM 730 N N . SER A 1 97 ? 21.744 -1.269 -9.622 1.00 94.94 97 SER A N 1
ATOM 731 C CA . SER A 1 97 ? 22.876 -1.397 -10.536 1.00 94.94 97 SER A CA 1
ATOM 732 C C . SER A 1 97 ? 24.114 -1.938 -9.827 1.00 94.94 97 SER A C 1
ATOM 734 O O . SER A 1 97 ? 24.694 -1.258 -8.983 1.00 94.94 97 SER A O 1
ATOM 736 N N . GLU A 1 98 ? 24.592 -3.096 -10.273 1.00 92.56 98 GLU A N 1
ATOM 737 C CA . GLU A 1 98 ? 25.914 -3.620 -9.904 1.00 92.56 98 GLU A CA 1
ATOM 738 C C . GLU A 1 98 ? 27.052 -2.740 -10.467 1.00 92.56 98 GLU A C 1
ATOM 740 O O . GLU A 1 98 ? 28.128 -2.634 -9.885 1.00 92.56 98 GLU A O 1
ATOM 745 N N . LYS A 1 99 ? 26.824 -2.055 -11.602 1.00 92.56 99 LYS A N 1
ATOM 746 C CA . LYS A 1 99 ? 27.843 -1.223 -12.275 1.00 92.56 99 LYS A CA 1
ATOM 747 C C . LYS A 1 99 ? 28.136 0.095 -11.575 1.00 92.56 99 LYS A C 1
ATOM 749 O O . LYS A 1 99 ? 29.232 0.632 -11.712 1.00 92.56 99 LYS A O 1
ATOM 754 N N . CYS A 1 100 ? 27.143 0.657 -10.905 1.00 92.19 100 CYS A N 1
ATOM 755 C CA . CYS A 1 100 ? 27.273 1.895 -10.151 1.00 92.19 100 CYS A CA 1
ATOM 756 C C . CYS A 1 100 ? 27.189 1.598 -8.654 1.00 92.19 100 CYS A C 1
ATOM 758 O O . CYS A 1 100 ? 26.374 2.202 -7.962 1.00 92.19 100 CYS A O 1
ATOM 760 N N . SER A 1 101 ? 28.025 0.666 -8.185 1.00 90.56 101 SER A N 1
ATOM 761 C CA . SER A 1 101 ? 28.109 0.255 -6.784 1.00 90.56 101 SER A CA 1
ATOM 762 C C . SER A 1 101 ? 28.381 1.431 -5.840 1.00 90.56 101 SER A C 1
ATOM 764 O O . SER A 1 101 ? 28.995 2.446 -6.193 1.00 90.56 101 SER A O 1
ATOM 766 N N . ILE A 1 102 ? 27.898 1.298 -4.608 1.00 89.62 102 ILE A N 1
ATOM 767 C CA . ILE A 1 102 ? 28.116 2.247 -3.522 1.00 89.62 102 ILE A CA 1
ATOM 768 C C . ILE A 1 102 ? 29.090 1.608 -2.535 1.00 89.62 102 ILE A C 1
ATOM 770 O O . ILE A 1 102 ? 28.880 0.495 -2.059 1.00 89.62 102 ILE A O 1
ATOM 774 N N . LYS A 1 103 ? 30.152 2.340 -2.190 1.00 90.25 103 LYS A N 1
ATOM 775 C CA . LYS A 1 103 ? 31.083 1.940 -1.130 1.00 90.25 103 LYS A CA 1
ATOM 776 C C . LYS A 1 103 ? 30.509 2.281 0.237 1.00 90.25 103 LYS A C 1
ATOM 778 O O . LYS A 1 103 ? 30.082 3.412 0.478 1.00 90.25 103 LYS A O 1
ATOM 783 N N . ARG A 1 104 ? 30.547 1.315 1.146 1.00 87.94 104 ARG A N 1
ATOM 784 C CA . ARG A 1 104 ? 30.131 1.441 2.542 1.00 87.94 104 ARG A CA 1
ATOM 785 C C . ARG A 1 104 ? 31.269 1.056 3.470 1.00 87.94 104 ARG A C 1
ATOM 787 O O . ARG A 1 104 ? 32.202 0.360 3.074 1.00 87.94 104 ARG A O 1
ATOM 794 N N . SER A 1 105 ? 31.166 1.513 4.712 1.00 92.12 105 SER A N 1
ATOM 795 C CA . SER A 1 105 ? 32.070 1.123 5.789 1.00 92.12 105 SER A CA 1
ATOM 796 C C . SER A 1 105 ? 31.356 0.169 6.738 1.00 92.12 105 SER A C 1
ATOM 798 O O . SER A 1 105 ? 30.239 0.448 7.180 1.00 92.12 105 SER A O 1
ATOM 800 N N . GLY A 1 106 ? 31.992 -0.964 7.019 1.00 89.44 106 GLY A N 1
ATOM 801 C CA . GLY A 1 106 ? 31.570 -1.927 8.026 1.00 89.44 106 GLY A CA 1
ATOM 802 C C . GLY A 1 106 ? 31.810 -1.419 9.447 1.00 89.44 106 GLY A C 1
ATOM 803 O O . GLY A 1 106 ? 32.495 -0.420 9.671 1.00 89.44 106 GLY A O 1
ATOM 804 N N . ALA A 1 107 ? 31.252 -2.132 10.426 1.00 89.00 107 ALA A N 1
ATOM 805 C CA . ALA A 1 107 ? 31.426 -1.819 11.848 1.00 89.00 107 ALA A CA 1
ATOM 806 C C . ALA A 1 107 ? 32.884 -1.974 12.330 1.00 89.00 107 ALA A C 1
ATOM 808 O O . ALA A 1 107 ? 33.275 -1.380 13.330 1.00 89.00 107 ALA A O 1
ATOM 809 N N . ASP A 1 108 ? 33.684 -2.755 11.606 1.00 92.88 108 ASP A N 1
ATOM 810 C CA . ASP A 1 108 ? 35.121 -2.964 11.795 1.00 92.88 108 ASP A CA 1
ATOM 811 C C . ASP A 1 108 ? 35.985 -1.976 10.989 1.00 92.88 108 ASP A C 1
ATOM 813 O O . ASP A 1 108 ? 37.197 -2.157 10.891 1.00 92.88 108 ASP A O 1
ATOM 817 N N . TRP A 1 109 ? 35.373 -0.939 10.403 1.00 88.00 109 TRP A N 1
ATOM 818 C CA . TRP A 1 109 ? 36.005 0.029 9.498 1.00 88.00 109 TRP A CA 1
ATOM 819 C C . TRP A 1 109 ? 36.523 -0.559 8.178 1.00 88.00 109 TRP A C 1
ATOM 821 O O . TRP A 1 109 ? 37.174 0.154 7.408 1.00 88.00 109 TRP A O 1
ATOM 831 N N . SER A 1 110 ? 36.201 -1.818 7.864 1.00 92.62 110 SER A N 1
ATOM 832 C CA . SER A 1 110 ? 36.428 -2.371 6.528 1.00 92.62 110 SER A CA 1
ATOM 833 C C . SER A 1 110 ? 35.554 -1.650 5.499 1.00 92.62 110 SER A C 1
ATOM 835 O O . SER A 1 110 ? 34.514 -1.081 5.837 1.00 92.62 110 SER A O 1
ATOM 837 N N . SER A 1 111 ? 35.969 -1.646 4.232 1.00 91.25 111 SER A N 1
ATOM 838 C CA . SER A 1 111 ? 35.102 -1.182 3.146 1.00 91.25 111 SER A CA 1
ATOM 839 C C . SER A 1 111 ? 34.512 -2.370 2.400 1.00 91.25 111 SER A C 1
ATOM 841 O O . SER A 1 111 ? 35.208 -3.347 2.133 1.00 91.25 111 SER A O 1
ATOM 843 N N . TYR A 1 112 ? 33.231 -2.268 2.067 1.00 90.44 112 TYR A N 1
ATOM 844 C CA . TYR A 1 112 ? 32.538 -3.204 1.189 1.00 90.44 112 TYR A CA 1
ATOM 845 C C . TYR A 1 112 ? 31.719 -2.432 0.158 1.00 90.44 112 TYR A C 1
ATOM 847 O O . TYR A 1 112 ? 31.407 -1.252 0.343 1.00 90.44 112 TYR A O 1
ATOM 855 N N . GLU A 1 113 ? 31.406 -3.095 -0.947 1.00 90.94 113 GLU A N 1
ATOM 856 C CA . GLU A 1 113 ? 30.558 -2.548 -1.999 1.00 90.94 113 GLU A CA 1
ATOM 857 C C . GLU A 1 113 ? 29.187 -3.214 -1.956 1.00 90.94 113 GLU A C 1
ATOM 859 O O . GLU A 1 113 ? 29.069 -4.419 -1.734 1.00 90.94 113 GLU A O 1
ATOM 864 N N . GLU A 1 114 ? 28.156 -2.404 -2.152 1.00 90.62 114 GLU A N 1
ATOM 865 C CA . GLU A 1 114 ? 26.786 -2.843 -2.389 1.00 90.62 114 GLU A CA 1
ATOM 866 C C . GLU A 1 114 ? 26.306 -2.288 -3.732 1.00 90.62 114 GLU A C 1
ATOM 868 O O . GLU A 1 114 ? 26.821 -1.272 -4.212 1.00 90.62 114 GLU A O 1
ATOM 873 N N . ASP A 1 115 ? 25.299 -2.923 -4.324 1.00 91.81 115 ASP A N 1
ATOM 874 C CA . ASP A 1 115 ? 24.658 -2.420 -5.534 1.00 91.81 115 ASP A CA 1
ATOM 875 C C . ASP A 1 115 ? 24.192 -0.975 -5.357 1.00 91.81 115 ASP A C 1
ATOM 877 O O . ASP A 1 115 ? 23.555 -0.600 -4.364 1.00 91.81 115 ASP A O 1
ATOM 881 N N . GLY A 1 116 ? 24.455 -0.166 -6.379 1.00 92.19 116 GLY A N 1
ATOM 882 C CA . GLY A 1 116 ? 23.877 1.158 -6.484 1.00 92.19 116 GLY A CA 1
ATOM 883 C C . GLY A 1 116 ? 22.367 1.086 -6.552 1.00 92.19 116 GLY A C 1
ATOM 884 O O . GLY A 1 116 ? 21.795 0.135 -7.089 1.00 92.19 116 GLY A O 1
ATOM 885 N N . TYR A 1 117 ? 21.708 2.131 -6.068 1.00 92.38 117 TYR A N 1
ATOM 886 C CA . TYR A 1 117 ? 20.265 2.261 -6.174 1.00 92.38 117 TYR A CA 1
ATOM 887 C C . TYR A 1 117 ? 19.855 3.678 -6.565 1.00 92.38 117 TYR A C 1
ATOM 889 O O . TYR A 1 117 ? 20.497 4.659 -6.191 1.00 92.38 117 TYR A O 1
ATOM 897 N N . LEU A 1 118 ? 18.751 3.775 -7.300 1.00 93.25 118 LEU A N 1
ATOM 898 C CA . LEU A 1 118 ? 18.140 5.028 -7.717 1.00 93.25 118 LEU A CA 1
ATOM 899 C C . LEU A 1 118 ? 16.638 4.967 -7.444 1.00 93.25 118 LEU A C 1
ATOM 901 O O . LEU A 1 118 ? 15.935 4.121 -7.994 1.00 93.25 118 LEU A O 1
ATOM 905 N N . SER A 1 119 ? 16.145 5.887 -6.614 1.00 93.12 119 SER A N 1
ATOM 906 C CA . SER A 1 119 ? 14.720 6.010 -6.306 1.00 93.12 119 SER A CA 1
ATOM 907 C C . SER A 1 119 ? 14.113 7.188 -7.055 1.00 93.12 119 SER A C 1
ATOM 909 O O . SER A 1 119 ? 14.662 8.288 -7.038 1.00 93.12 119 SER A O 1
ATOM 911 N N . THR A 1 120 ? 12.937 6.982 -7.635 1.00 94.44 120 THR A N 1
ATOM 912 C CA . THR A 1 120 ? 12.105 8.046 -8.207 1.00 94.44 120 THR A CA 1
ATOM 913 C C . THR A 1 120 ? 10.650 7.879 -7.777 1.00 94.44 120 THR A C 1
ATOM 915 O O . THR A 1 120 ? 10.247 6.801 -7.337 1.00 94.44 120 THR A O 1
ATOM 918 N N . THR A 1 121 ? 9.866 8.947 -7.885 1.00 97.06 121 THR A N 1
ATOM 919 C CA . THR A 1 121 ? 8.429 8.935 -7.599 1.00 97.06 121 THR A CA 1
ATOM 920 C C . THR A 1 121 ? 7.669 9.224 -8.883 1.00 97.06 121 THR A C 1
ATOM 922 O O . THR A 1 121 ? 7.934 10.227 -9.542 1.00 97.06 121 THR A O 1
ATOM 925 N N . ILE A 1 122 ? 6.713 8.366 -9.223 1.00 97.56 122 ILE A N 1
ATOM 926 C CA . ILE A 1 122 ? 5.887 8.472 -10.424 1.00 97.56 122 ILE A CA 1
ATOM 927 C C . ILE A 1 122 ? 4.429 8.624 -10.010 1.00 97.56 122 ILE A C 1
ATOM 929 O O . ILE A 1 122 ? 3.929 7.855 -9.193 1.00 97.56 122 ILE A O 1
ATOM 933 N N . GLN A 1 123 ? 3.740 9.606 -10.585 1.00 98.00 123 GLN A N 1
ATOM 934 C CA . GLN A 1 123 ? 2.298 9.745 -10.405 1.00 98.00 123 GLN A CA 1
ATOM 935 C C . GLN A 1 123 ? 1.572 8.917 -11.467 1.00 98.00 123 GLN A C 1
ATOM 937 O O . GLN A 1 123 ? 1.737 9.216 -12.658 1.00 98.00 123 GLN A O 1
ATOM 942 N N . PRO A 1 124 ? 0.790 7.893 -11.080 1.00 97.94 124 PRO A N 1
ATOM 943 C CA . PRO A 1 124 ? 0.031 7.130 -12.054 1.00 97.94 124 PRO A CA 1
ATOM 944 C C . PRO A 1 124 ? -1.052 8.010 -12.679 1.00 97.94 124 PRO A C 1
ATOM 946 O O . PRO A 1 124 ? -1.640 8.873 -12.025 1.00 97.94 124 PRO A O 1
ATOM 949 N N . GLN A 1 125 ? -1.289 7.807 -13.968 1.00 98.19 125 GLN A N 1
ATOM 950 C CA . GLN A 1 125 ? -2.227 8.596 -14.754 1.00 98.19 125 GLN A CA 1
ATOM 951 C C . GLN A 1 125 ? -3.580 7.897 -14.803 1.00 98.19 125 GLN A C 1
ATOM 953 O O . GLN A 1 125 ? -3.653 6.684 -14.994 1.00 98.19 125 GLN A O 1
ATOM 958 N N . GLN A 1 126 ? -4.653 8.668 -14.651 1.00 97.75 126 GLN A N 1
ATOM 959 C CA . GLN A 1 126 ? -6.010 8.153 -14.777 1.00 97.75 126 GLN A CA 1
ATOM 960 C C . GLN A 1 126 ? -6.286 7.745 -16.231 1.00 97.75 126 GLN A C 1
ATOM 962 O O . GLN A 1 126 ? -6.028 8.507 -17.165 1.00 97.75 126 GLN A O 1
ATOM 967 N N . GLN A 1 127 ? -6.829 6.547 -16.433 1.00 96.81 127 GLN A N 1
ATOM 968 C CA . GLN A 1 127 ? -7.212 6.064 -17.753 1.00 96.81 127 GLN A CA 1
ATOM 969 C C . GLN A 1 127 ? -8.575 6.641 -18.147 1.00 96.81 127 GLN A C 1
ATOM 971 O O . GLN A 1 127 ? -9.624 6.138 -17.738 1.00 96.81 127 GLN A O 1
ATOM 976 N N . GLY A 1 128 ? -8.569 7.706 -18.951 1.00 93.75 128 GLY A N 1
ATOM 977 C CA . GLY A 1 128 ? -9.796 8.377 -19.385 1.00 93.75 128 GLY A CA 1
ATOM 978 C C . GLY A 1 128 ? -10.636 8.852 -18.194 1.00 93.75 128 GLY A C 1
ATOM 979 O O . GLY A 1 128 ? -10.108 9.435 -17.254 1.00 93.75 128 GLY A O 1
ATOM 980 N N . GLN A 1 129 ? -11.943 8.584 -18.226 1.00 92.69 129 GLN A N 1
ATOM 981 C CA . GLN A 1 129 ? -12.874 8.862 -17.122 1.00 92.69 129 GLN A CA 1
ATOM 982 C C . GLN A 1 129 ? -13.217 7.577 -16.343 1.00 92.69 129 GLN A C 1
ATOM 984 O O . GLN A 1 129 ? -14.387 7.242 -16.176 1.00 92.69 129 GLN A O 1
ATOM 989 N N . SER A 1 130 ? -12.202 6.818 -15.921 1.00 96.62 130 SER A N 1
ATOM 990 C CA . SER A 1 130 ? -12.375 5.578 -15.144 1.00 96.62 130 SER A CA 1
ATOM 991 C C . SER A 1 130 ? -11.802 5.686 -13.730 1.00 96.62 130 SER A C 1
ATOM 993 O O . SER A 1 130 ? -11.124 6.653 -13.391 1.00 96.62 130 SER A O 1
ATOM 995 N N . ASP A 1 131 ? -12.049 4.674 -12.904 1.00 97.50 131 ASP A N 1
ATOM 996 C CA . ASP A 1 131 ? -11.431 4.489 -11.589 1.00 97.50 131 ASP A CA 1
ATOM 997 C C . ASP A 1 131 ? -10.038 3.831 -11.667 1.00 97.50 131 ASP A C 1
ATOM 999 O O . ASP A 1 131 ? -9.478 3.422 -10.651 1.00 97.50 131 ASP A O 1
ATOM 1003 N N . ILE A 1 132 ? -9.464 3.716 -12.868 1.00 98.44 132 ILE A N 1
ATOM 1004 C CA . ILE A 1 132 ? -8.215 3.003 -13.124 1.00 98.44 132 ILE A CA 1
ATOM 1005 C C . ILE A 1 132 ? -7.068 3.994 -13.319 1.00 98.44 132 ILE A C 1
ATOM 1007 O O . ILE A 1 132 ? -7.137 4.894 -14.157 1.00 98.44 132 ILE A O 1
ATOM 1011 N N . TYR A 1 133 ? -5.987 3.790 -12.571 1.00 98.69 133 TYR A N 1
ATOM 1012 C CA . TYR A 1 133 ? -4.763 4.583 -12.627 1.00 98.69 133 TYR A CA 1
ATOM 1013 C C . TYR A 1 133 ? -3.590 3.700 -13.045 1.00 98.69 133 TYR A C 1
ATOM 1015 O O . TYR A 1 133 ? -3.372 2.646 -12.452 1.00 98.69 133 TYR A O 1
ATOM 1023 N N . GLU A 1 134 ? -2.822 4.127 -14.044 1.00 98.69 134 GLU A N 1
ATOM 1024 C CA . GLU A 1 134 ? -1.729 3.345 -14.626 1.00 98.69 134 GLU A CA 1
ATOM 1025 C C . GLU A 1 134 ? -0.409 4.125 -14.636 1.00 98.69 134 GLU A C 1
ATOM 1027 O O . GLU A 1 134 ? -0.365 5.321 -14.933 1.00 98.69 134 GLU A O 1
ATOM 1032 N N . ALA A 1 135 ? 0.691 3.425 -14.368 1.00 98.44 135 ALA A N 1
ATOM 1033 C CA . ALA A 1 135 ? 2.030 3.859 -14.744 1.00 98.44 135 ALA A CA 1
ATOM 1034 C C . ALA A 1 135 ? 2.739 2.749 -15.525 1.00 98.44 135 ALA A C 1
ATOM 1036 O O . ALA A 1 135 ? 2.684 1.577 -15.148 1.00 98.44 135 ALA A O 1
ATOM 1037 N N . LYS A 1 136 ? 3.447 3.133 -16.589 1.00 98.06 136 LYS A N 1
ATOM 1038 C CA . LYS A 1 136 ? 4.347 2.246 -17.330 1.00 98.06 136 LYS A CA 1
ATOM 1039 C C . LYS A 1 136 ? 5.779 2.559 -16.938 1.00 98.06 136 LYS A C 1
ATOM 1041 O O . LYS A 1 136 ? 6.185 3.721 -16.942 1.00 98.06 136 LYS A O 1
ATOM 1046 N N . LEU A 1 137 ? 6.514 1.532 -16.535 1.00 98.12 137 LEU A N 1
ATOM 1047 C CA . LEU A 1 137 ? 7.857 1.659 -15.986 1.00 98.12 137 LEU A CA 1
ATOM 1048 C C . LEU A 1 137 ? 8.816 0.828 -16.827 1.00 98.12 137 LEU A C 1
ATOM 1050 O O . LEU A 1 137 ? 8.588 -0.365 -17.014 1.00 98.12 137 LEU A O 1
ATOM 1054 N N . ALA A 1 138 ? 9.900 1.439 -17.300 1.00 97.81 138 ALA A N 1
ATOM 1055 C CA . ALA A 1 138 ? 10.941 0.713 -18.012 1.00 97.81 138 ALA A CA 1
ATOM 1056 C C . ALA A 1 138 ? 11.569 -0.352 -17.103 1.00 97.81 138 ALA A C 1
ATOM 1058 O O . ALA A 1 138 ? 11.966 -0.066 -15.976 1.00 97.81 138 ALA A O 1
ATOM 1059 N N . ILE A 1 139 ? 11.701 -1.579 -17.602 1.00 97.38 139 ILE A N 1
ATOM 1060 C CA . ILE A 1 139 ? 12.420 -2.640 -16.883 1.00 97.38 139 ILE A CA 1
ATOM 1061 C C . ILE A 1 139 ? 13.918 -2.331 -16.914 1.00 97.38 139 ILE A C 1
ATOM 1063 O O . ILE A 1 139 ? 14.593 -2.351 -15.885 1.00 97.38 139 ILE A O 1
ATOM 1067 N N . ASN A 1 140 ? 14.412 -1.948 -18.094 1.00 97.06 140 ASN A N 1
ATOM 1068 C CA . ASN A 1 140 ? 15.763 -1.449 -18.283 1.00 97.06 140 ASN A CA 1
ATOM 1069 C C . ASN A 1 140 ? 15.770 0.085 -18.217 1.00 97.06 140 ASN A C 1
ATOM 1071 O O . ASN A 1 140 ? 15.451 0.771 -19.187 1.00 97.06 140 ASN A O 1
ATOM 1075 N N . GLY A 1 141 ? 16.180 0.621 -17.071 1.00 95.12 141 GLY A N 1
ATOM 1076 C CA . GLY A 1 141 ? 16.381 2.051 -16.840 1.00 95.12 141 GLY A CA 1
ATOM 1077 C C . GLY A 1 141 ? 17.590 2.642 -17.578 1.00 95.12 141 GLY A C 1
ATOM 1078 O O . GLY A 1 141 ? 17.760 3.862 -17.595 1.00 95.12 141 GLY A O 1
ATOM 1079 N N . GLY A 1 142 ? 18.427 1.798 -18.191 1.00 93.19 142 GLY A N 1
ATOM 1080 C CA . GLY A 1 142 ? 19.518 2.187 -19.078 1.00 93.19 142 GLY A CA 1
ATOM 1081 C C . GLY A 1 142 ? 20.596 3.034 -18.405 1.00 93.19 142 GLY A C 1
ATOM 1082 O O . GLY A 1 142 ? 20.942 2.817 -17.239 1.00 93.19 142 GLY A O 1
ATOM 1083 N N . SER A 1 143 ? 21.140 4.003 -19.151 1.00 91.50 143 SER A N 1
ATOM 1084 C CA . SER A 1 143 ? 22.327 4.808 -18.800 1.00 91.50 143 SER A CA 1
ATOM 1085 C C . SER A 1 143 ? 23.641 4.010 -18.681 1.00 91.50 143 SER A C 1
ATOM 1087 O O . SER A 1 143 ? 23.680 2.791 -18.854 1.00 91.50 143 SER A O 1
ATOM 1089 N N . ARG A 1 144 ? 24.739 4.697 -18.325 1.00 91.50 144 ARG A N 1
ATOM 1090 C CA . ARG A 1 144 ? 26.028 4.059 -17.988 1.00 91.50 144 ARG A CA 1
ATOM 1091 C C . ARG A 1 144 ? 25.944 3.091 -16.807 1.00 91.50 144 ARG A C 1
ATOM 1093 O O . ARG A 1 144 ? 26.741 2.162 -16.733 1.00 91.50 144 ARG A O 1
ATOM 1100 N N . CYS A 1 145 ? 24.994 3.315 -15.901 1.00 92.75 145 CYS A N 1
ATOM 1101 C CA . CYS A 1 145 ? 24.781 2.456 -14.746 1.00 92.75 145 CYS A CA 1
ATOM 1102 C C . CYS A 1 145 ? 23.978 1.203 -15.106 1.00 92.75 145 CYS A C 1
ATOM 1104 O O . CYS A 1 145 ? 23.940 0.282 -14.306 1.00 92.75 145 CYS A O 1
ATOM 1106 N N . GLN A 1 146 ? 23.360 1.120 -16.289 1.00 94.38 146 GLN A N 1
ATOM 1107 C CA . GLN A 1 146 ? 22.518 -0.022 -16.667 1.00 94.38 146 GLN A CA 1
ATOM 1108 C C . GLN A 1 146 ? 21.465 -0.353 -15.601 1.00 94.38 146 GLN A C 1
ATOM 1110 O O . GLN A 1 146 ? 21.295 -1.507 -15.214 1.00 94.38 146 GLN A O 1
ATOM 1115 N N . TRP A 1 147 ? 20.786 0.683 -15.113 1.00 96.44 147 TRP A N 1
ATOM 1116 C CA . TRP A 1 147 ? 19.763 0.574 -14.081 1.00 96.44 147 TRP A CA 1
ATOM 1117 C C . TRP A 1 147 ? 18.723 -0.490 -14.440 1.00 96.44 147 TRP A C 1
ATOM 1119 O O . TRP A 1 147 ? 18.175 -0.455 -15.537 1.00 96.44 147 TRP A O 1
ATOM 1129 N N . GLN A 1 148 ? 18.425 -1.399 -13.515 1.00 97.38 148 GLN A N 1
ATOM 1130 C CA . GLN A 1 148 ? 17.358 -2.392 -13.658 1.00 97.38 148 GLN A CA 1
ATOM 1131 C C . GLN A 1 148 ? 16.269 -2.145 -12.625 1.00 97.38 148 GLN A C 1
ATOM 1133 O O . GLN A 1 148 ? 16.568 -1.818 -11.474 1.00 97.38 148 GLN A O 1
ATOM 1138 N N . LEU A 1 149 ? 15.009 -2.273 -13.037 1.00 97.62 149 LEU A N 1
ATOM 1139 C CA . LEU A 1 149 ? 13.872 -2.142 -12.137 1.00 97.62 149 LEU A CA 1
ATOM 1140 C C . LEU A 1 149 ? 13.973 -3.197 -11.031 1.00 97.62 149 LEU A C 1
ATOM 1142 O O . LEU A 1 149 ? 14.056 -4.390 -11.298 1.00 97.62 149 LEU A O 1
ATOM 1146 N N . SER A 1 150 ? 13.951 -2.742 -9.783 1.00 96.94 150 SER A N 1
ATOM 1147 C CA . SER A 1 150 ? 14.136 -3.601 -8.617 1.00 96.94 150 SER A CA 1
ATOM 1148 C C . SER A 1 150 ? 12.834 -3.802 -7.858 1.00 96.94 150 SER A C 1
ATOM 1150 O O . SER A 1 150 ? 12.409 -4.929 -7.624 1.00 96.94 150 SER A O 1
ATOM 1152 N N . ASN A 1 151 ? 12.166 -2.716 -7.471 1.00 97.56 151 ASN A N 1
ATOM 1153 C CA . ASN A 1 151 ? 10.870 -2.801 -6.809 1.00 97.56 151 ASN A CA 1
ATOM 1154 C C . ASN A 1 151 ? 10.040 -1.534 -7.000 1.00 97.56 151 ASN A C 1
ATOM 1156 O O . ASN A 1 151 ? 10.567 -0.460 -7.294 1.00 97.56 151 ASN A O 1
ATOM 1160 N N . VAL A 1 152 ? 8.732 -1.686 -6.814 1.00 98.06 152 VAL A N 1
ATOM 1161 C CA . VAL A 1 152 ? 7.762 -0.595 -6.850 1.00 98.06 152 VAL A CA 1
ATOM 1162 C C . VAL A 1 152 ? 6.886 -0.681 -5.610 1.00 98.06 152 VAL A C 1
ATOM 1164 O O . VAL A 1 152 ? 6.266 -1.717 -5.363 1.00 98.06 152 VAL A O 1
ATOM 1167 N N . THR A 1 153 ? 6.819 0.414 -4.858 1.00 97.81 153 THR A N 1
ATOM 1168 C CA . THR A 1 153 ? 5.829 0.629 -3.802 1.00 97.81 153 THR A CA 1
ATOM 1169 C C . THR A 1 153 ? 4.698 1.478 -4.358 1.00 97.81 153 THR A C 1
ATOM 1171 O O . THR A 1 153 ? 4.945 2.552 -4.905 1.00 97.81 153 THR A O 1
ATOM 1174 N N . PHE A 1 154 ? 3.466 1.018 -4.208 1.00 98.19 154 PHE A N 1
ATOM 1175 C CA . PHE A 1 154 ? 2.260 1.708 -4.654 1.00 98.19 154 PHE A CA 1
ATOM 1176 C C . PHE A 1 154 ? 1.083 1.283 -3.778 1.00 98.19 154 PHE A C 1
ATOM 1178 O O . PHE A 1 154 ? 1.217 0.374 -2.960 1.00 98.19 154 PHE A O 1
ATOM 1185 N N . GLY A 1 155 ? -0.073 1.915 -3.929 1.00 97.94 155 GLY A N 1
ATOM 1186 C CA . GLY A 1 155 ? -1.212 1.573 -3.096 1.00 97.94 155 GLY A CA 1
ATOM 1187 C C . GLY A 1 155 ? -2.340 2.575 -3.192 1.00 97.94 155 GLY A C 1
ATOM 1188 O O . GLY A 1 155 ? -2.430 3.356 -4.142 1.00 97.94 155 GLY A O 1
ATOM 1189 N N . VAL A 1 156 ? -3.197 2.527 -2.181 1.00 98.31 156 VAL A N 1
ATOM 1190 C CA . VAL A 1 156 ? -4.311 3.453 -2.004 1.00 98.31 156 VAL A CA 1
ATOM 1191 C C . VAL A 1 156 ? -4.319 4.031 -0.594 1.00 98.31 156 VAL A C 1
ATOM 1193 O O . VAL A 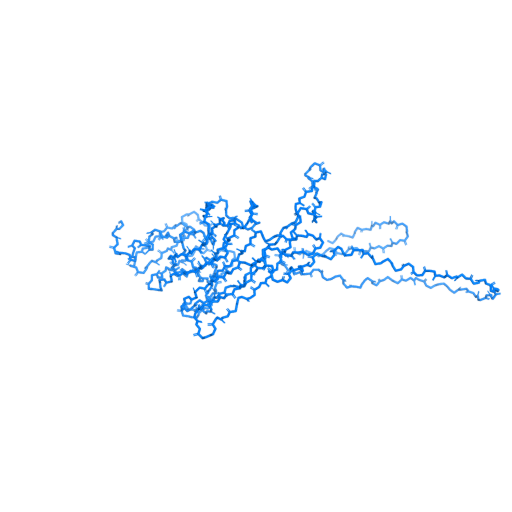1 156 ? -3.936 3.372 0.373 1.00 98.31 156 VAL A O 1
ATOM 1196 N N . THR A 1 157 ? -4.815 5.258 -0.483 1.00 97.88 157 THR A N 1
ATOM 1197 C CA . THR A 1 157 ? -5.059 5.955 0.784 1.00 97.88 157 THR A CA 1
ATOM 1198 C C . THR A 1 157 ? -6.388 6.701 0.723 1.00 97.88 157 THR A C 1
ATOM 1200 O O . THR A 1 157 ? -6.976 6.825 -0.351 1.00 97.88 157 THR A O 1
ATOM 1203 N N . TYR A 1 158 ? -6.893 7.198 1.851 1.00 97.94 158 TYR A N 1
ATOM 1204 C CA . TYR A 1 158 ? -8.118 8.000 1.844 1.00 97.94 158 TYR A CA 1
ATOM 1205 C C . TYR A 1 158 ? -7.899 9.329 1.119 1.00 97.94 158 TYR A C 1
ATOM 1207 O O . TYR A 1 158 ? -7.029 10.111 1.498 1.00 97.94 158 TYR A O 1
ATOM 1215 N N . ALA A 1 159 ? -8.737 9.610 0.117 1.00 95.75 159 ALA A N 1
ATOM 1216 C CA . ALA A 1 159 ? -8.749 10.903 -0.569 1.00 95.75 159 ALA A CA 1
ATOM 1217 C C . ALA A 1 159 ? -9.284 12.013 0.349 1.00 95.75 159 ALA A C 1
ATOM 1219 O O . ALA A 1 159 ? -8.835 13.157 0.299 1.00 95.75 159 ALA A O 1
ATOM 1220 N N . ASN A 1 160 ? -10.260 11.662 1.190 1.00 94.12 160 ASN A N 1
ATOM 1221 C CA . ASN A 1 160 ? -10.862 12.542 2.177 1.00 94.12 160 ASN A CA 1
ATOM 1222 C C . ASN A 1 160 ? -11.355 11.723 3.380 1.00 94.12 160 ASN A C 1
ATOM 1224 O O . ASN A 1 160 ? -11.956 10.663 3.220 1.00 94.12 160 ASN A O 1
ATOM 1228 N N . THR A 1 161 ? -11.129 12.238 4.585 1.00 96.50 161 THR A N 1
ATOM 1229 C CA . THR A 1 161 ? -11.474 11.614 5.867 1.00 96.50 161 THR A CA 1
ATOM 1230 C C . THR A 1 161 ? -12.558 12.362 6.645 1.00 96.50 161 THR A C 1
ATOM 1232 O O . THR A 1 161 ? -12.897 11.941 7.746 1.00 96.50 161 THR A O 1
ATOM 1235 N N . THR A 1 162 ? -13.144 13.437 6.104 1.00 93.94 162 THR A N 1
ATOM 1236 C CA . THR A 1 162 ? -14.149 14.257 6.814 1.00 93.94 162 THR A CA 1
ATOM 1237 C C . THR A 1 162 ? -15.374 13.467 7.270 1.00 93.94 162 THR A C 1
ATOM 1239 O O . THR A 1 162 ? -15.928 13.754 8.327 1.00 93.94 162 THR A O 1
ATOM 1242 N N . HIS A 1 163 ? -15.775 12.440 6.518 1.00 93.38 163 HIS A N 1
ATOM 1243 C CA . HIS A 1 163 ? -16.898 11.567 6.867 1.00 93.38 163 HIS A CA 1
ATOM 1244 C C . HIS A 1 163 ? -16.632 10.692 8.107 1.00 93.38 163 HIS A C 1
ATOM 1246 O O . HIS A 1 163 ? -17.577 10.202 8.716 1.00 93.38 163 HIS A O 1
ATOM 1252 N N . PHE A 1 164 ? -15.370 10.531 8.522 1.00 96.06 164 PHE A N 1
ATOM 1253 C CA . PHE A 1 164 ? -15.014 9.863 9.779 1.00 96.06 164 PHE A CA 1
ATOM 1254 C C . PHE A 1 164 ? -15.083 10.786 11.002 1.00 96.06 164 PHE A C 1
ATOM 1256 O O . PHE A 1 164 ? -14.965 10.308 12.132 1.00 96.06 164 PHE A O 1
ATOM 1263 N N . GLY A 1 165 ? -15.274 12.090 10.793 1.00 94.69 165 GLY A N 1
ATOM 1264 C CA . GLY A 1 165 ? -15.372 13.099 11.840 1.00 94.69 165 GLY A CA 1
ATOM 1265 C C . GLY A 1 165 ? -14.243 14.126 11.807 1.00 94.69 165 GLY A C 1
ATOM 1266 O O . GLY A 1 165 ? -13.330 14.094 10.979 1.00 94.69 165 GLY A O 1
ATOM 1267 N N . GLU A 1 166 ? -14.314 15.072 12.739 1.00 93.50 166 GLU A N 1
ATOM 1268 C CA . GLU A 1 166 ? -13.377 16.189 12.802 1.00 93.50 166 GLU A CA 1
ATOM 1269 C C . GLU A 1 166 ? -11.947 15.744 13.126 1.00 93.50 166 GLU A C 1
ATOM 1271 O O . GLU A 1 166 ? -11.708 14.915 14.012 1.00 93.50 166 GLU A O 1
ATOM 1276 N N . ASN A 1 167 ? -10.985 16.374 12.447 1.00 93.75 167 ASN A N 1
ATOM 1277 C CA . ASN A 1 167 ? -9.545 16.202 12.662 1.00 93.75 167 ASN A CA 1
ATOM 1278 C C . ASN A 1 167 ? -9.015 14.772 12.449 1.00 93.75 167 ASN A C 1
ATOM 1280 O O . ASN A 1 167 ? -7.897 14.467 12.871 1.00 93.75 167 ASN A O 1
ATOM 1284 N N . VAL A 1 168 ? -9.777 13.904 11.777 1.00 97.69 168 VAL A N 1
ATOM 1285 C CA . VAL A 1 168 ? -9.295 12.593 11.332 1.00 97.69 168 VAL A CA 1
ATOM 1286 C C . VAL A 1 168 ? -8.394 12.787 10.118 1.00 97.69 168 VAL A C 1
ATOM 1288 O O . VAL A 1 168 ? -8.800 13.410 9.141 1.00 97.69 168 VAL A O 1
ATOM 1291 N N . LYS A 1 169 ? -7.173 12.254 10.157 1.00 97.12 169 LYS A N 1
ATOM 1292 C CA . LYS A 1 169 ? -6.225 12.276 9.031 1.00 97.12 169 LYS A CA 1
ATOM 1293 C C . LYS A 1 169 ? -6.153 10.908 8.362 1.00 97.12 169 LYS A C 1
ATOM 1295 O O . LYS A 1 169 ? -6.436 9.900 9.000 1.00 97.12 169 LYS A O 1
ATOM 1300 N N . ALA A 1 170 ? -5.744 10.858 7.099 1.00 97.12 170 ALA A N 1
ATOM 1301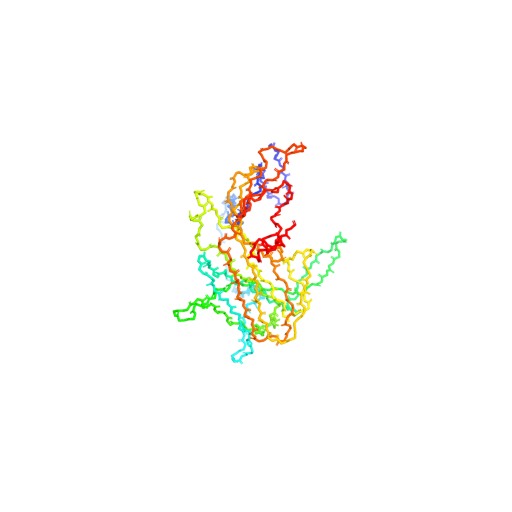 C CA . ALA A 1 170 ? -5.477 9.587 6.436 1.00 97.12 170 ALA A CA 1
ATOM 1302 C C . ALA A 1 170 ? -4.279 8.884 7.102 1.00 97.12 170 ALA A C 1
ATOM 1304 O O . ALA A 1 170 ? -3.227 9.490 7.313 1.00 97.12 170 ALA A O 1
ATOM 1305 N N . GLY A 1 171 ? -4.468 7.620 7.465 1.00 95.31 171 GLY A N 1
ATOM 1306 C CA . GLY A 1 171 ? -3.431 6.692 7.900 1.00 95.31 171 GLY A CA 1
ATOM 1307 C C . GLY A 1 171 ? -3.077 5.708 6.778 1.00 95.31 171 GLY A C 1
ATOM 1308 O O . GLY A 1 171 ? -3.778 5.640 5.767 1.00 95.31 171 GLY A O 1
ATOM 1309 N N . PRO A 1 172 ? -1.985 4.944 6.925 1.00 93.69 172 PRO A N 1
ATOM 1310 C CA . PRO A 1 172 ? -1.550 3.992 5.910 1.00 93.69 172 PRO A CA 1
ATOM 1311 C C . PRO A 1 172 ? -2.356 2.678 5.987 1.00 93.69 172 PRO A C 1
ATOM 1313 O O . PRO A 1 172 ? -3.302 2.544 6.768 1.00 93.69 172 PRO A O 1
ATOM 1316 N N . GLY A 1 173 ? -1.969 1.690 5.174 1.00 93.56 173 GLY A N 1
ATOM 1317 C CA . GLY A 1 173 ? -2.518 0.329 5.238 1.00 93.56 173 GLY A CA 1
ATOM 1318 C C . GLY A 1 173 ? -2.937 -0.271 3.898 1.00 93.56 173 GLY A C 1
ATOM 1319 O O . GLY A 1 173 ? -3.087 -1.480 3.795 1.00 93.56 173 GLY A O 1
ATOM 1320 N N . GLY A 1 174 ? -3.084 0.552 2.856 1.00 95.75 174 GLY A N 1
ATOM 1321 C CA . GLY A 1 174 ? -3.443 0.120 1.501 1.00 95.75 174 GLY A CA 1
ATOM 1322 C C . GLY A 1 174 ? -2.246 -0.107 0.574 1.00 95.75 174 GLY A C 1
ATOM 1323 O O . GLY A 1 174 ? -2.399 0.017 -0.640 1.00 95.75 174 GLY A O 1
ATOM 1324 N N . GLY A 1 175 ? -1.056 -0.360 1.126 1.00 96.12 175 GLY A N 1
ATOM 1325 C CA . GLY A 1 175 ? 0.192 -0.421 0.374 1.00 96.12 175 GLY A CA 1
ATOM 1326 C C . GLY A 1 175 ? 0.505 -1.804 -0.204 1.00 96.12 175 GLY A C 1
ATOM 1327 O O . GLY A 1 175 ? 0.145 -2.850 0.339 1.00 96.12 175 GLY A O 1
ATOM 1328 N N . VAL A 1 176 ? 1.260 -1.813 -1.295 1.00 96.94 176 VAL A N 1
ATOM 1329 C CA . VAL A 1 176 ? 1.790 -2.997 -1.972 1.00 96.94 176 VAL A CA 1
ATOM 1330 C C . VAL A 1 176 ? 3.229 -2.717 -2.392 1.00 96.94 176 VAL A C 1
ATOM 1332 O O . VAL A 1 176 ? 3.546 -1.633 -2.877 1.00 96.94 176 VAL A O 1
ATOM 1335 N N . ILE A 1 177 ? 4.103 -3.706 -2.219 1.00 97.06 177 ILE A N 1
ATOM 1336 C CA . ILE A 1 177 ? 5.476 -3.686 -2.716 1.00 97.06 177 ILE A CA 1
ATOM 1337 C C . ILE A 1 177 ? 5.685 -4.899 -3.616 1.00 97.06 177 ILE A C 1
ATOM 1339 O O . ILE A 1 177 ? 5.608 -6.047 -3.166 1.00 97.06 177 ILE A O 1
ATOM 1343 N N . VAL A 1 178 ? 5.977 -4.638 -4.890 1.00 97.75 178 VAL A N 1
ATOM 1344 C CA . VAL A 1 178 ? 6.315 -5.674 -5.871 1.00 97.75 178 VAL A CA 1
ATOM 1345 C C . VAL A 1 178 ? 7.802 -5.610 -6.183 1.00 97.75 178 VAL A C 1
ATOM 1347 O O . VAL A 1 178 ? 8.317 -4.554 -6.538 1.00 97.75 178 VAL A O 1
ATOM 1350 N N . MET A 1 179 ? 8.483 -6.743 -6.034 1.00 97.62 179 MET A N 1
ATOM 1351 C CA . MET A 1 179 ? 9.894 -6.946 -6.356 1.00 97.62 179 MET A CA 1
ATOM 1352 C C . MET A 1 179 ? 10.022 -7.615 -7.726 1.00 97.62 179 MET A C 1
ATOM 1354 O O . MET A 1 179 ? 9.416 -8.662 -7.970 1.00 97.62 179 MET A O 1
ATOM 1358 N N . PHE A 1 180 ? 10.845 -7.024 -8.582 1.00 97.25 180 PHE A N 1
ATOM 1359 C CA . PHE A 1 180 ? 11.193 -7.506 -9.919 1.00 97.25 180 PHE A CA 1
ATOM 1360 C C . PHE A 1 180 ? 12.598 -8.123 -9.966 1.00 97.25 180 PHE A C 1
ATOM 1362 O O . PHE A 1 180 ? 13.000 -8.662 -10.990 1.00 97.25 180 PHE A O 1
ATOM 1369 N N . ASP A 1 181 ? 13.316 -8.118 -8.841 1.00 95.19 181 ASP A N 1
ATOM 1370 C CA . ASP A 1 181 ? 14.604 -8.779 -8.660 1.00 95.19 181 ASP A CA 1
ATOM 1371 C C . ASP A 1 181 ? 14.632 -9.654 -7.385 1.00 95.19 181 ASP A C 1
ATOM 1373 O O . ASP A 1 181 ? 13.615 -9.914 -6.725 1.00 95.19 181 ASP A O 1
ATOM 1377 N N . GLN A 1 182 ? 15.821 -10.157 -7.047 1.00 92.88 182 GLN A N 1
ATOM 1378 C CA . GLN A 1 182 ? 16.042 -10.950 -5.834 1.00 92.88 182 GLN A CA 1
ATOM 1379 C C . GLN A 1 182 ? 16.298 -10.094 -4.589 1.00 92.88 182 GLN A C 1
ATOM 1381 O O . GLN A 1 182 ? 16.323 -10.624 -3.475 1.00 92.88 182 GLN A O 1
ATOM 1386 N N . HIS A 1 183 ? 16.453 -8.780 -4.739 1.00 90.00 183 HIS A N 1
ATOM 1387 C CA . HIS A 1 183 ? 16.750 -7.907 -3.621 1.00 90.00 183 HIS A CA 1
ATOM 1388 C C . HIS A 1 183 ? 15.516 -7.685 -2.757 1.00 90.00 183 HIS A C 1
ATOM 1390 O O . HIS A 1 183 ? 14.385 -7.542 -3.222 1.00 90.00 183 HIS A O 1
ATOM 1396 N N . LEU A 1 184 ? 15.744 -7.594 -1.450 1.00 86.06 184 LEU A N 1
ATOM 1397 C CA . LEU A 1 184 ? 14.697 -7.153 -0.546 1.00 86.06 184 LEU A CA 1
ATOM 1398 C C . LEU A 1 184 ? 14.520 -5.624 -0.654 1.00 86.06 184 LEU A C 1
ATOM 1400 O O . LEU A 1 184 ? 15.496 -4.880 -0.848 1.00 86.06 184 LEU A O 1
ATOM 1404 N N . PRO A 1 185 ? 13.277 -5.126 -0.544 1.00 82.75 185 PRO A N 1
ATOM 1405 C CA . PRO A 1 185 ? 13.018 -3.700 -0.457 1.00 82.75 185 PRO A CA 1
ATOM 1406 C C . PRO A 1 185 ? 13.541 -3.180 0.884 1.00 82.75 185 PRO A C 1
ATOM 1408 O O . PRO A 1 185 ? 13.475 -3.874 1.898 1.00 82.75 185 PRO A O 1
ATOM 1411 N N . GLN A 1 186 ? 14.022 -1.936 0.898 1.00 73.50 186 GLN A N 1
ATOM 1412 C CA . GLN A 1 186 ? 14.489 -1.291 2.133 1.00 73.50 186 GLN A CA 1
ATOM 1413 C C . GLN A 1 186 ? 13.350 -1.146 3.158 1.00 73.50 186 GLN A C 1
ATOM 1415 O O . GLN A 1 186 ? 13.565 -1.255 4.361 1.00 73.50 186 GLN A O 1
ATOM 1420 N N . GLN A 1 187 ? 12.122 -0.925 2.680 1.00 71.62 187 GLN A N 1
ATOM 1421 C CA . GLN A 1 187 ? 10.921 -0.839 3.507 1.00 71.62 187 GLN A CA 1
ATOM 1422 C C . GLN A 1 187 ? 10.237 -2.208 3.571 1.00 71.62 187 GLN A C 1
ATOM 1424 O O . GLN A 1 187 ? 9.448 -2.564 2.696 1.00 71.62 187 GLN A O 1
ATOM 1429 N N . ARG A 1 188 ? 10.541 -2.990 4.611 1.00 75.81 188 ARG A N 1
ATOM 1430 C CA . ARG A 1 188 ? 9.977 -4.330 4.802 1.00 75.81 188 ARG A CA 1
ATOM 1431 C C . ARG A 1 188 ? 9.522 -4.554 6.238 1.00 75.81 188 ARG A C 1
ATOM 1433 O O . ARG A 1 188 ? 10.247 -4.237 7.176 1.00 75.81 188 ARG A O 1
ATOM 1440 N N . SER A 1 189 ? 8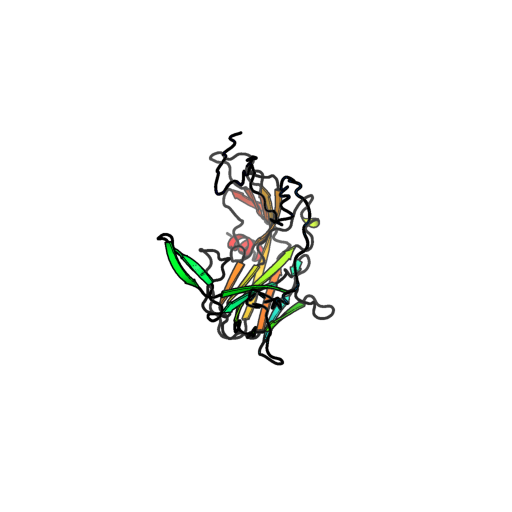.355 -5.166 6.404 1.00 73.38 189 SER A N 1
ATOM 1441 C CA . SER A 1 189 ? 7.987 -5.804 7.663 1.00 73.38 189 SER A CA 1
ATOM 1442 C C . SER A 1 189 ? 8.743 -7.127 7.793 1.00 73.38 189 SER A C 1
ATOM 1444 O O . SER A 1 189 ? 8.717 -7.963 6.890 1.00 73.38 189 SER A O 1
ATOM 1446 N N . VAL A 1 190 ? 9.409 -7.338 8.929 1.00 68.38 190 VAL A N 1
ATOM 1447 C CA . VAL A 1 190 ? 10.076 -8.617 9.241 1.00 68.38 190 VAL A CA 1
ATOM 1448 C C . VAL A 1 190 ? 9.059 -9.764 9.322 1.00 68.38 190 VAL A C 1
ATOM 1450 O O . VAL A 1 190 ? 9.403 -10.912 9.061 1.00 68.38 190 VAL A O 1
ATOM 1453 N N . PHE A 1 191 ? 7.801 -9.449 9.634 1.00 67.50 191 PHE A N 1
ATOM 1454 C CA . PHE A 1 191 ? 6.750 -10.426 9.910 1.00 67.50 191 PHE A CA 1
ATOM 1455 C C . PHE A 1 191 ? 5.921 -10.821 8.685 1.00 67.50 191 PHE A C 1
ATOM 1457 O O . PHE A 1 191 ? 5.194 -11.807 8.747 1.00 67.50 191 PHE A O 1
ATOM 1464 N N . GLU A 1 192 ? 6.029 -10.083 7.578 1.00 77.81 192 GLU A N 1
ATOM 1465 C CA . GLU A 1 192 ? 5.224 -10.345 6.384 1.00 77.81 192 GLU A CA 1
ATOM 1466 C C . GLU A 1 192 ? 5.984 -11.228 5.380 1.00 77.81 192 GLU A C 1
ATOM 1468 O O . GLU A 1 192 ? 7.100 -10.881 4.954 1.00 77.81 192 GLU A O 1
ATOM 1473 N N . PRO A 1 193 ? 5.417 -12.383 4.983 1.00 86.00 193 PRO A N 1
ATOM 1474 C CA . PRO A 1 193 ? 6.032 -13.238 3.983 1.00 86.00 193 PRO A CA 1
ATOM 1475 C C . PRO A 1 193 ? 5.977 -12.578 2.601 1.00 86.00 193 PRO A C 1
ATOM 1477 O O . PRO A 1 193 ? 5.046 -11.851 2.262 1.00 86.00 193 PRO A O 1
ATOM 1480 N N . THR A 1 194 ? 6.976 -12.868 1.765 1.00 91.56 194 THR A N 1
ATOM 1481 C CA . THR A 1 194 ? 6.905 -12.522 0.340 1.00 91.56 194 THR A CA 1
ATOM 1482 C C . THR A 1 194 ? 6.249 -13.656 -0.422 1.00 91.56 194 THR A C 1
ATOM 1484 O O . THR A 1 194 ? 6.711 -14.794 -0.356 1.00 91.56 194 THR A O 1
ATOM 1487 N N . ILE A 1 195 ? 5.215 -13.327 -1.189 1.00 93.94 195 ILE A N 1
ATOM 1488 C CA . ILE A 1 195 ? 4.538 -14.257 -2.087 1.00 93.94 195 ILE A CA 1
ATOM 1489 C C . ILE A 1 195 ? 5.268 -14.239 -3.432 1.00 93.94 195 ILE A C 1
ATOM 1491 O O . ILE A 1 195 ? 5.383 -13.191 -4.066 1.00 93.94 195 ILE A O 1
ATOM 1495 N N . ASN A 1 196 ? 5.775 -15.388 -3.874 1.00 95.81 196 ASN A N 1
ATOM 1496 C CA . ASN A 1 196 ? 6.367 -15.516 -5.205 1.00 95.81 196 ASN A CA 1
ATOM 1497 C C . ASN A 1 196 ? 5.265 -15.793 -6.234 1.00 95.81 196 ASN A C 1
ATOM 1499 O O . ASN A 1 196 ? 4.395 -16.630 -6.001 1.00 95.81 196 ASN A O 1
ATOM 1503 N N . VAL A 1 197 ? 5.322 -15.105 -7.370 1.00 95.50 197 VAL A N 1
ATOM 1504 C CA . VAL A 1 197 ? 4.331 -15.186 -8.446 1.00 95.50 197 VAL A CA 1
ATOM 1505 C C . VAL A 1 197 ? 5.051 -15.485 -9.754 1.00 95.50 197 VAL A C 1
ATOM 1507 O O . VAL A 1 197 ? 6.093 -14.897 -10.049 1.00 95.50 197 VAL A O 1
ATOM 1510 N N . SER A 1 198 ? 4.495 -16.412 -10.533 1.00 92.12 198 SER A N 1
ATOM 1511 C CA . SER A 1 198 ? 4.946 -16.692 -11.895 1.00 92.12 198 SER A CA 1
ATOM 1512 C C . SER A 1 198 ? 4.049 -15.951 -12.885 1.00 92.12 198 SER A C 1
ATOM 1514 O O . SER A 1 198 ? 2.843 -16.190 -12.908 1.00 92.12 198 SER A O 1
ATOM 1516 N N . GLY A 1 199 ? 4.635 -15.069 -13.695 1.00 94.44 199 GLY A N 1
ATOM 1517 C CA . GLY A 1 199 ? 3.917 -14.269 -14.692 1.00 94.44 199 GLY A CA 1
ATOM 1518 C C . GLY A 1 199 ? 3.265 -13.003 -14.132 1.00 94.44 199 GLY A C 1
ATOM 1519 O O . GLY A 1 199 ? 3.716 -12.458 -13.123 1.00 94.44 199 GLY A O 1
ATOM 1520 N N . ASP A 1 200 ? 2.239 -12.527 -14.838 1.00 97.81 200 ASP A N 1
ATOM 1521 C CA . ASP A 1 200 ? 1.499 -11.308 -14.502 1.00 97.81 200 ASP A CA 1
ATOM 1522 C C . ASP A 1 200 ? 0.734 -11.452 -13.177 1.00 97.81 200 ASP A C 1
ATOM 1524 O O . ASP A 1 200 ? 0.250 -12.527 -12.815 1.00 97.81 200 ASP A O 1
ATOM 1528 N N . LEU A 1 201 ? 0.619 -10.344 -12.446 1.00 98.06 201 LEU A N 1
ATOM 1529 C CA . LEU A 1 201 ? 0.139 -10.317 -11.069 1.00 98.06 201 LEU A CA 1
ATOM 1530 C C . LEU A 1 201 ? -1.184 -9.557 -10.954 1.00 98.06 201 LEU A C 1
ATOM 1532 O O . LEU A 1 201 ? -1.240 -8.358 -11.204 1.00 98.06 201 LEU A O 1
ATOM 1536 N N . LEU A 1 202 ? -2.232 -10.239 -10.490 1.00 98.12 202 LEU A N 1
ATOM 1537 C CA . LEU A 1 202 ? -3.487 -9.626 -10.051 1.00 98.12 202 LEU A CA 1
ATOM 1538 C C . LEU A 1 202 ? -3.624 -9.739 -8.529 1.00 98.12 202 LEU A C 1
ATOM 1540 O O . LEU A 1 202 ? -3.623 -10.835 -7.971 1.00 98.12 202 LEU A O 1
ATOM 1544 N N . ILE A 1 203 ? -3.785 -8.602 -7.861 1.00 98.06 203 ILE A N 1
ATOM 1545 C CA . ILE A 1 203 ? -3.921 -8.491 -6.410 1.00 98.06 203 ILE A CA 1
ATOM 1546 C C . ILE A 1 203 ? -5.337 -8.014 -6.100 1.00 98.06 203 ILE 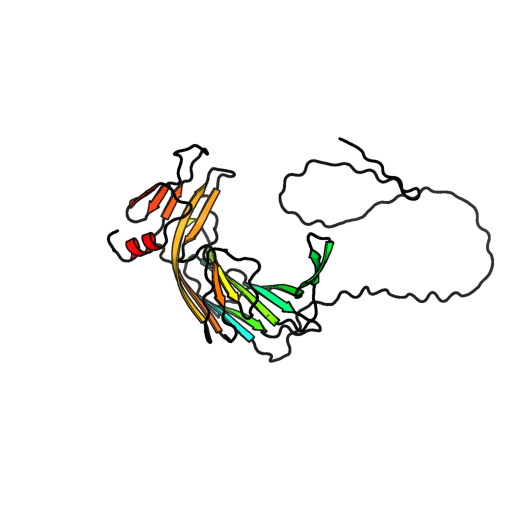A C 1
ATOM 1548 O O . ILE A 1 203 ? -5.664 -6.850 -6.308 1.00 98.06 203 ILE A O 1
ATOM 1552 N N . ARG A 1 204 ? -6.165 -8.910 -5.559 1.00 97.75 204 ARG A N 1
ATOM 1553 C CA . ARG A 1 204 ? -7.505 -8.604 -5.036 1.00 97.75 204 ARG A CA 1
ATOM 1554 C C . ARG A 1 204 ? -7.540 -8.900 -3.550 1.00 97.75 204 ARG A C 1
ATOM 1556 O O . ARG A 1 204 ? -7.328 -10.048 -3.157 1.00 97.75 204 ARG A O 1
ATOM 1563 N N . LYS A 1 205 ? -7.755 -7.874 -2.728 1.00 96.75 205 LYS A N 1
ATOM 1564 C CA . LYS A 1 205 ? -7.722 -7.992 -1.265 1.00 96.75 205 LYS A CA 1
ATOM 1565 C C . LYS A 1 205 ? -8.800 -7.136 -0.622 1.00 96.75 205 LYS A C 1
ATOM 1567 O O . LYS A 1 205 ? -9.055 -6.023 -1.071 1.00 96.75 205 LYS A O 1
ATOM 1572 N N . ASP A 1 206 ? -9.405 -7.679 0.427 1.00 97.88 206 ASP A N 1
ATOM 1573 C CA . ASP A 1 206 ? -10.391 -6.983 1.246 1.00 97.88 206 ASP A CA 1
ATOM 1574 C C . ASP A 1 206 ? -9.699 -5.971 2.167 1.00 97.88 206 ASP A C 1
ATOM 1576 O O . ASP A 1 206 ? -8.684 -6.285 2.794 1.00 97.88 206 ASP A O 1
ATOM 1580 N N . TYR A 1 207 ? -10.284 -4.781 2.277 1.00 98.19 207 TYR A N 1
ATOM 1581 C CA . TYR A 1 207 ? -9.855 -3.714 3.171 1.00 98.19 207 TYR A CA 1
ATOM 1582 C C . TYR A 1 207 ? -11.035 -3.168 3.966 1.00 98.19 207 TYR A C 1
ATOM 1584 O O . TYR A 1 207 ? -12.149 -3.042 3.457 1.00 98.19 207 TYR A O 1
ATOM 1592 N N . TYR A 1 208 ? -10.764 -2.801 5.214 1.00 98.25 208 TYR A N 1
ATOM 1593 C CA . TYR A 1 208 ? -11.759 -2.299 6.155 1.00 98.25 208 TYR A CA 1
ATOM 1594 C C . TYR A 1 208 ? -11.319 -0.956 6.745 1.00 98.25 208 TYR A C 1
ATOM 1596 O O . TYR A 1 208 ? -10.140 -0.806 7.089 1.00 98.25 208 TYR A O 1
ATOM 1604 N N . PRO A 1 209 ? -12.232 0.013 6.909 1.00 97.94 209 PRO A N 1
ATOM 1605 C CA . PRO A 1 209 ? -11.931 1.249 7.615 1.00 97.94 209 PRO A CA 1
ATOM 1606 C C . PRO A 1 209 ? -11.608 1.014 9.094 1.00 97.94 209 PRO A C 1
ATOM 1608 O O . PRO A 1 209 ? -12.336 0.317 9.804 1.00 97.94 209 PRO A O 1
ATOM 1611 N N . TRP A 1 210 ? -10.552 1.659 9.587 1.00 98.12 210 TRP A N 1
ATOM 1612 C CA . TRP A 1 210 ? -10.259 1.729 11.016 1.00 98.12 210 TRP A CA 1
ATOM 1613 C C . TRP A 1 210 ? -9.954 3.161 11.437 1.00 98.12 210 TRP A C 1
ATOM 1615 O O . TRP A 1 210 ? -8.909 3.709 11.096 1.00 98.12 210 TRP A O 1
ATOM 1625 N N . VAL A 1 211 ? -10.851 3.759 12.218 1.00 98.06 211 VAL A N 1
ATOM 1626 C CA . VAL A 1 211 ? -10.633 5.078 12.814 1.00 98.06 211 VAL A CA 1
ATOM 1627 C C . VAL A 1 211 ? -10.046 4.901 14.206 1.00 98.06 211 VAL A C 1
ATOM 1629 O O . VAL A 1 211 ? -10.651 4.318 15.105 1.00 98.06 211 VAL A O 1
ATOM 1632 N N . ASN A 1 212 ? -8.838 5.408 14.382 1.00 96.19 212 ASN A N 1
ATOM 1633 C CA . ASN A 1 212 ? -8.016 5.205 15.555 1.00 96.19 212 ASN A CA 1
ATOM 1634 C C . ASN A 1 212 ? -7.720 6.552 16.224 1.00 96.19 212 ASN A C 1
ATOM 1636 O O . ASN A 1 212 ? -7.182 7.449 15.587 1.00 96.19 212 ASN A O 1
ATOM 1640 N N . GLU A 1 213 ? -8.045 6.685 17.509 1.00 97.06 213 GLU A N 1
ATOM 1641 C CA . GLU A 1 213 ? -7.698 7.844 18.332 1.00 97.06 213 GLU A CA 1
ATOM 1642 C C . GLU A 1 213 ? -6.606 7.469 19.338 1.00 97.06 213 GLU A C 1
ATOM 1644 O O . GLU A 1 213 ? -6.773 6.555 20.150 1.00 97.06 213 GLU A O 1
ATOM 1649 N N . GLN A 1 214 ? -5.476 8.170 19.286 1.00 94.12 214 GLN A N 1
ATOM 1650 C CA . GLN A 1 214 ? -4.320 7.946 20.155 1.00 94.12 214 GLN A CA 1
ATOM 1651 C C . GLN A 1 214 ? -4.097 9.159 21.047 1.00 94.12 214 GLN A C 1
ATOM 1653 O O . GLN A 1 214 ? -4.229 10.281 20.579 1.00 94.12 214 GLN A O 1
ATOM 1658 N N . PHE A 1 215 ? -3.728 8.945 22.313 1.00 94.69 215 PHE A N 1
ATOM 1659 C CA . PHE A 1 215 ? -3.412 10.029 23.257 1.00 94.69 215 PHE A CA 1
ATOM 1660 C C . PHE A 1 215 ? -1.951 10.036 23.720 1.00 94.69 215 PHE A C 1
ATOM 1662 O O . PHE A 1 215 ? -1.456 11.068 24.168 1.00 94.69 215 PHE A O 1
ATOM 1669 N N . LEU A 1 216 ? -1.265 8.889 23.678 1.00 89.81 216 LEU A N 1
ATOM 1670 C CA . LEU A 1 216 ? 0.111 8.778 24.162 1.00 89.81 216 LEU A CA 1
ATOM 1671 C C . LEU A 1 216 ? 1.088 9.342 23.126 1.00 89.81 216 LEU A C 1
ATOM 1673 O O . LEU A 1 216 ? 1.031 8.984 21.955 1.00 89.81 216 LEU A O 1
ATOM 1677 N N . GLY A 1 217 ? 2.015 10.193 23.568 1.00 87.31 217 GLY A N 1
ATOM 1678 C CA . GLY A 1 217 ? 2.958 10.893 22.692 1.00 87.31 217 GLY A CA 1
ATOM 1679 C C . GLY A 1 217 ? 2.327 12.134 22.064 1.00 87.31 217 GLY A C 1
ATOM 1680 O O . GLY A 1 217 ? 2.691 13.250 22.424 1.00 87.31 217 GLY A O 1
ATOM 1681 N N . LYS A 1 218 ? 1.349 11.941 21.177 1.00 89.44 218 LYS A N 1
ATOM 1682 C CA . LYS A 1 218 ? 0.577 13.017 20.548 1.00 89.44 218 LYS A CA 1
ATOM 1683 C C . LYS A 1 218 ? -0.891 12.620 20.466 1.00 89.44 218 LYS A C 1
ATOM 1685 O O . LYS A 1 218 ? -1.200 11.472 20.163 1.00 89.44 218 LYS A O 1
ATOM 1690 N N . HIS A 1 219 ? -1.788 13.577 20.715 1.00 95.25 219 HIS A N 1
ATOM 1691 C CA . HIS A 1 219 ? -3.208 13.365 20.450 1.00 95.25 219 HIS A CA 1
ATOM 1692 C C . HIS A 1 219 ? -3.473 13.448 18.948 1.00 95.25 219 HIS A C 1
ATOM 1694 O O . HIS A 1 219 ? -3.257 14.494 18.332 1.00 95.25 219 HIS A O 1
ATOM 1700 N N . GLU A 1 220 ? -3.912 12.342 18.357 1.00 95.88 220 GLU A N 1
ATOM 1701 C CA . GLU A 1 220 ? -4.240 12.275 16.937 1.00 95.88 220 GLU A CA 1
ATOM 1702 C C . GLU A 1 220 ? -5.363 11.285 16.641 1.00 95.88 220 GLU A C 1
ATOM 1704 O O . GLU A 1 220 ? -5.575 10.317 17.374 1.00 95.88 220 GLU A O 1
ATOM 1709 N N . LYS A 1 221 ? -6.074 11.548 15.541 1.00 97.56 221 LYS A N 1
ATOM 1710 C CA . LYS A 1 221 ? -7.080 10.661 14.963 1.00 97.56 221 LYS A CA 1
ATOM 1711 C C . LYS A 1 221 ? -6.663 10.296 13.545 1.00 97.56 221 LYS A C 1
ATOM 1713 O O . LYS A 1 221 ? -6.408 11.187 12.733 1.00 97.56 221 LYS A O 1
ATOM 1718 N N . LEU A 1 222 ? -6.602 9.006 13.245 1.00 97.31 222 LEU A N 1
ATOM 1719 C CA . LEU A 1 222 ? -6.169 8.483 11.952 1.00 97.31 222 LEU A CA 1
ATOM 1720 C C . LEU A 1 222 ? -7.200 7.496 11.402 1.00 97.31 222 LEU A C 1
ATOM 1722 O O . LEU A 1 222 ? -7.710 6.664 12.146 1.00 97.31 222 LEU A O 1
ATOM 1726 N N . ALA A 1 223 ? -7.476 7.564 10.104 1.00 98.06 223 ALA A N 1
ATOM 1727 C CA . ALA A 1 223 ? -8.261 6.583 9.366 1.00 98.06 223 ALA A CA 1
ATOM 1728 C C . ALA A 1 223 ? -7.320 5.661 8.585 1.00 98.06 223 ALA A C 1
ATOM 1730 O O . ALA A 1 223 ? -6.741 6.062 7.580 1.00 98.06 223 ALA A O 1
ATOM 1731 N N . TRP A 1 224 ? -7.159 4.434 9.061 1.00 97.69 224 TRP A N 1
ATOM 1732 C CA . TRP A 1 224 ? -6.317 3.403 8.466 1.00 97.69 224 TRP A CA 1
ATOM 1733 C C . TRP A 1 224 ? -7.129 2.501 7.537 1.00 97.69 224 TRP A C 1
ATOM 1735 O O . TRP A 1 224 ? -8.354 2.378 7.664 1.00 97.69 224 TRP A O 1
ATOM 1745 N N . LEU A 1 225 ? -6.421 1.825 6.636 1.00 97.94 225 LEU A N 1
ATOM 1746 C CA . LEU A 1 225 ? -6.949 0.705 5.863 1.00 97.94 225 LEU A CA 1
ATOM 1747 C C . LEU A 1 225 ? -6.455 -0.602 6.486 1.00 97.94 225 LEU A C 1
ATOM 1749 O O . LEU A 1 225 ? -5.258 -0.854 6.550 1.00 97.94 225 LEU A O 1
ATOM 1753 N N . VAL A 1 226 ? -7.370 -1.445 6.959 1.00 97.56 226 VAL A N 1
ATOM 1754 C CA . VAL A 1 226 ? -7.026 -2.748 7.544 1.00 97.56 226 VAL A CA 1
ATOM 1755 C C . VAL A 1 226 ? -7.198 -3.827 6.488 1.00 97.56 226 VAL A C 1
ATOM 1757 O O . VAL A 1 226 ? -8.327 -4.157 6.129 1.00 97.56 226 VAL A O 1
ATOM 1760 N N . GLY A 1 227 ? -6.084 -4.371 6.004 1.00 95.38 227 GLY A N 1
ATOM 1761 C CA . GLY A 1 227 ? -6.045 -5.527 5.108 1.00 95.38 227 GLY A CA 1
ATOM 1762 C C . GLY A 1 227 ? -5.567 -6.803 5.804 1.00 95.38 227 GLY A C 1
ATOM 1763 O O . GLY A 1 227 ? -5.418 -6.852 7.026 1.00 95.38 227 GLY A O 1
ATOM 1764 N N . GLU A 1 228 ? -5.329 -7.848 5.008 1.00 90.31 228 GLU A N 1
ATOM 1765 C CA . GLU A 1 228 ? -4.813 -9.140 5.489 1.00 90.31 228 GLU A CA 1
ATOM 1766 C C . GLU A 1 228 ? -3.381 -9.042 6.041 1.00 90.31 228 GLU A C 1
ATOM 1768 O O . GLU A 1 228 ? -3.054 -9.735 7.004 1.00 90.31 228 GLU A O 1
ATOM 1773 N N . GLY A 1 229 ? -2.553 -8.174 5.453 1.00 84.81 229 GLY A N 1
ATOM 1774 C CA . GLY A 1 229 ? -1.202 -7.889 5.933 1.00 84.81 229 GLY A CA 1
ATOM 1775 C C . GLY A 1 229 ? -1.142 -6.742 6.949 1.00 84.81 229 GLY A C 1
ATOM 1776 O O . GLY A 1 229 ? -2.153 -6.248 7.453 1.00 84.81 229 GLY A O 1
ATOM 1777 N N . GLU A 1 230 ? 0.076 -6.305 7.253 1.00 86.19 230 GLU A N 1
ATOM 1778 C CA . GLU A 1 230 ? 0.362 -5.042 7.934 1.00 86.19 230 GLU A CA 1
ATOM 1779 C C . GLU A 1 230 ? 0.053 -3.832 7.022 1.00 86.19 230 GLU A C 1
ATOM 1781 O O . GLU A 1 230 ? -1.071 -3.643 6.569 1.00 86.19 230 GLU A O 1
ATOM 1786 N N . ILE A 1 231 ? 1.043 -2.970 6.770 1.00 90.81 231 ILE A N 1
ATOM 1787 C CA . ILE A 1 231 ? 0.884 -1.765 5.944 1.00 90.81 231 ILE A CA 1
ATOM 1788 C C . ILE A 1 231 ? 1.054 -2.075 4.454 1.00 90.81 231 ILE A C 1
ATOM 1790 O O . ILE A 1 231 ? 0.431 -1.427 3.613 1.00 90.81 231 ILE A O 1
ATOM 1794 N N . TYR A 1 232 ? 1.914 -3.048 4.143 1.00 93.62 232 TYR A N 1
ATOM 1795 C CA . TYR A 1 232 ? 2.254 -3.441 2.783 1.00 93.62 232 TYR A CA 1
ATOM 1796 C C . TYR A 1 232 ? 2.054 -4.937 2.588 1.00 93.62 232 TYR A C 1
ATOM 1798 O O . TYR A 1 232 ? 2.425 -5.737 3.447 1.00 93.62 232 TYR A O 1
ATOM 1806 N N . LEU A 1 233 ? 1.552 -5.307 1.414 1.00 94.50 233 LEU A N 1
ATOM 1807 C CA . LEU A 1 233 ? 1.654 -6.666 0.889 1.00 94.50 233 LEU A CA 1
ATOM 1808 C C . LEU A 1 233 ? 2.939 -6.812 0.069 1.00 94.50 233 LEU A C 1
ATOM 1810 O O . LEU A 1 233 ? 3.320 -5.884 -0.641 1.00 94.50 233 LEU A O 1
ATOM 1814 N N . TYR A 1 234 ? 3.582 -7.979 0.124 1.00 95.00 234 TYR A N 1
ATOM 1815 C CA . TYR A 1 234 ? 4.869 -8.215 -0.533 1.00 95.00 234 TYR A CA 1
ATOM 1816 C C . TYR A 1 234 ? 4.766 -9.314 -1.588 1.00 95.00 234 TYR A C 1
ATOM 1818 O O . TYR A 1 234 ? 4.535 -10.477 -1.256 1.00 95.00 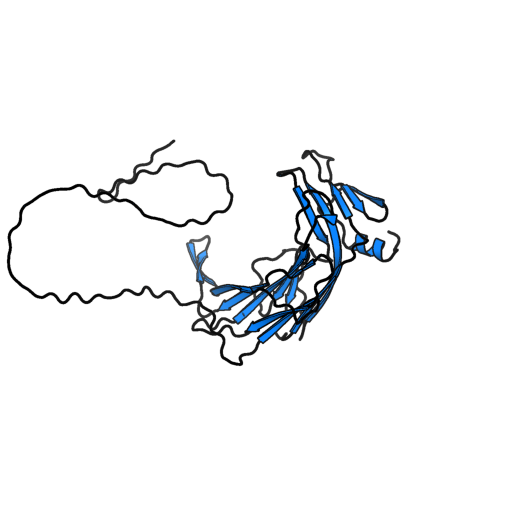234 TYR A O 1
ATOM 1826 N N . TYR A 1 235 ? 5.038 -8.965 -2.844 1.00 96.12 235 TYR A N 1
ATOM 1827 C CA . TYR A 1 235 ? 5.061 -9.917 -3.955 1.00 96.12 235 TYR A CA 1
ATOM 1828 C C . TYR A 1 235 ? 6.390 -9.872 -4.691 1.00 96.12 235 TYR A C 1
ATOM 1830 O O . TYR A 1 235 ? 6.938 -8.799 -4.923 1.00 96.12 235 TYR A O 1
ATOM 1838 N N . ARG A 1 236 ? 6.900 -11.032 -5.097 1.00 97.06 236 ARG A N 1
ATOM 1839 C CA . ARG A 1 236 ? 8.025 -11.137 -6.027 1.00 97.06 236 ARG A CA 1
ATOM 1840 C C . ARG A 1 236 ? 7.518 -11.681 -7.351 1.00 97.06 236 ARG A C 1
ATOM 1842 O O . ARG A 1 236 ? 7.007 -12.797 -7.395 1.00 97.06 236 ARG A O 1
ATOM 1849 N N . ALA A 1 237 ? 7.672 -10.890 -8.404 1.00 97.06 237 ALA A N 1
ATOM 1850 C CA . ALA A 1 237 ? 7.101 -11.140 -9.719 1.00 97.06 237 ALA A CA 1
ATOM 1851 C C . ALA A 1 237 ? 8.139 -10.826 -10.813 1.00 97.06 237 ALA A C 1
ATOM 1853 O O . ALA A 1 237 ? 7.974 -9.909 -11.611 1.00 97.06 237 ALA A O 1
ATOM 1854 N N . LEU A 1 238 ? 9.234 -11.596 -10.823 1.00 96.12 238 LEU A N 1
ATOM 1855 C CA . LEU A 1 238 ? 10.445 -11.340 -11.626 1.00 96.12 238 LEU A CA 1
ATOM 1856 C C . LEU A 1 238 ? 10.173 -11.160 -13.126 1.00 96.12 238 LEU A C 1
ATOM 1858 O O . LEU A 1 238 ? 10.809 -10.352 -13.790 1.00 96.12 238 LEU A O 1
ATOM 1862 N N . ASN A 1 239 ? 9.208 -11.914 -13.655 1.00 94.50 239 ASN A N 1
ATOM 1863 C CA . ASN A 1 239 ? 8.898 -11.948 -15.085 1.00 94.50 239 ASN A CA 1
ATOM 1864 C C . ASN A 1 239 ? 7.569 -11.260 -15.424 1.00 94.50 239 ASN A C 1
ATOM 1866 O O . ASN A 1 239 ? 7.104 -11.359 -16.556 1.00 94.50 239 ASN A O 1
ATOM 1870 N N . SER A 1 240 ? 6.943 -10.585 -14.458 1.00 96.81 240 SER A N 1
ATOM 1871 C CA . SER A 1 240 ? 5.670 -9.902 -14.673 1.00 96.81 240 SER A CA 1
ATOM 1872 C C . SER A 1 240 ? 5.845 -8.723 -15.626 1.00 96.81 240 SER A C 1
ATOM 1874 O O . SER A 1 240 ? 6.794 -7.947 -15.505 1.00 96.81 240 SER A O 1
ATOM 1876 N N . ARG A 1 241 ? 4.909 -8.563 -16.563 1.00 97.75 241 ARG A N 1
ATOM 1877 C CA . ARG A 1 241 ? 4.788 -7.372 -17.420 1.00 97.75 241 ARG A CA 1
ATOM 1878 C C . ARG A 1 241 ? 3.544 -6.561 -17.074 1.00 97.75 241 ARG A C 1
ATOM 1880 O O . ARG A 1 241 ? 3.455 -5.392 -17.446 1.00 97.75 241 ARG A O 1
ATOM 1887 N N . LYS A 1 242 ? 2.614 -7.142 -16.314 1.00 98.44 242 LYS A N 1
ATOM 1888 C CA . LYS A 1 242 ? 1.414 -6.468 -15.817 1.00 98.44 242 LYS A CA 1
ATOM 1889 C C . LYS A 1 242 ? 1.191 -6.771 -14.346 1.00 98.44 242 LYS A C 1
ATOM 1891 O O . LYS A 1 242 ? 1.113 -7.927 -13.943 1.00 98.44 242 LYS A O 1
ATOM 1896 N N . VAL A 1 243 ? 1.038 -5.716 -13.559 1.00 98.75 243 VAL A N 1
ATOM 1897 C CA . VAL A 1 243 ? 0.622 -5.784 -12.162 1.00 98.75 243 VAL A CA 1
ATOM 1898 C C . VAL A 1 243 ? -0.667 -4.990 -12.023 1.00 98.75 243 VAL A C 1
ATOM 1900 O O . VAL A 1 243 ? -0.692 -3.801 -12.318 1.00 98.75 243 VAL A O 1
ATOM 1903 N N . ALA A 1 244 ? -1.727 -5.632 -11.555 1.00 98.62 244 ALA A N 1
ATOM 1904 C CA . ALA A 1 244 ? -3.009 -5.006 -11.280 1.00 98.62 244 ALA A CA 1
ATOM 1905 C C . ALA A 1 244 ? -3.345 -5.141 -9.794 1.00 98.62 244 ALA A C 1
ATOM 1907 O O . ALA A 1 244 ? -3.290 -6.236 -9.234 1.00 98.62 244 ALA A O 1
ATOM 1908 N N . PHE A 1 245 ? -3.714 -4.034 -9.159 1.00 98.69 245 PHE A N 1
ATOM 1909 C CA . PHE A 1 245 ? -4.189 -3.996 -7.783 1.00 98.69 245 PHE A CA 1
ATOM 1910 C C . PHE A 1 245 ? -5.617 -3.471 -7.728 1.00 98.69 245 PHE A C 1
ATOM 1912 O O . PHE A 1 245 ? -5.910 -2.357 -8.155 1.00 98.69 245 PHE A O 1
ATOM 1919 N N . GLU A 1 246 ? -6.498 -4.302 -7.186 1.00 98.31 246 GLU A N 1
ATOM 1920 C CA . GLU A 1 246 ? -7.927 -4.059 -7.045 1.00 98.31 246 GLU A CA 1
ATOM 1921 C C . GLU A 1 246 ? -8.316 -4.248 -5.564 1.00 98.31 246 GLU A C 1
ATOM 1923 O O . GLU A 1 246 ? -8.801 -5.319 -5.174 1.00 98.31 246 GLU A O 1
ATOM 1928 N N . PRO A 1 247 ? -8.045 -3.254 -4.696 1.00 97.88 247 PRO A N 1
ATOM 1929 C CA . PRO A 1 247 ? -8.505 -3.280 -3.313 1.00 97.88 247 PRO A CA 1
ATOM 1930 C C . PRO A 1 247 ? -10.037 -3.238 -3.250 1.00 97.88 247 PRO A C 1
ATOM 1932 O O . PRO A 1 247 ? -10.681 -2.466 -3.954 1.00 97.88 247 PRO A O 1
ATOM 1935 N N . LEU A 1 248 ? -10.627 -4.047 -2.373 1.00 98.00 248 LEU A N 1
ATOM 1936 C CA . LEU A 1 248 ? -12.066 -4.083 -2.114 1.00 98.00 248 LEU A CA 1
ATOM 1937 C C . LEU A 1 248 ? -12.342 -3.420 -0.763 1.00 98.00 248 LEU A C 1
ATOM 1939 O O . LEU A 1 248 ? -12.085 -4.020 0.279 1.00 98.00 248 LEU A O 1
ATOM 1943 N N . LEU A 1 249 ? -12.825 -2.175 -0.777 1.00 97.81 249 LEU A N 1
ATOM 1944 C CA . LEU A 1 249 ? -13.127 -1.429 0.445 1.00 97.81 249 LEU A CA 1
ATOM 1945 C C . LEU A 1 249 ? -14.538 -1.751 0.956 1.00 97.81 249 LEU A C 1
ATOM 1947 O O . LEU A 1 249 ? -15.527 -1.451 0.292 1.00 97.81 249 LEU A O 1
ATOM 1951 N N . HIS A 1 250 ? -14.623 -2.295 2.168 1.00 97.75 250 HIS A N 1
ATOM 1952 C CA . HIS A 1 250 ? -15.876 -2.642 2.844 1.00 97.75 250 HIS A CA 1
ATOM 1953 C C . HIS A 1 250 ? -16.277 -1.545 3.837 1.00 97.75 250 HIS A C 1
ATOM 1955 O O . HIS A 1 250 ? -16.015 -1.650 5.036 1.00 97.75 250 HIS A O 1
ATOM 1961 N N . THR A 1 251 ? -16.886 -0.465 3.338 1.00 95.81 251 THR A N 1
ATOM 1962 C CA . THR A 1 251 ? -17.179 0.755 4.120 1.00 95.81 251 THR A CA 1
ATOM 1963 C C . THR A 1 251 ? -18.113 0.535 5.308 1.00 95.81 251 THR A C 1
ATOM 1965 O O . THR A 1 251 ? -17.971 1.215 6.321 1.00 95.81 251 THR A O 1
ATOM 1968 N N . ASP A 1 252 ? -19.018 -0.440 5.215 1.00 95.88 252 ASP A N 1
ATOM 1969 C CA . ASP A 1 252 ? -20.039 -0.713 6.239 1.00 95.88 252 ASP A CA 1
ATOM 1970 C C . ASP A 1 252 ? -19.473 -1.435 7.477 1.00 95.88 252 ASP A C 1
ATOM 1972 O O . ASP A 1 252 ? -20.146 -1.607 8.493 1.00 95.88 252 ASP A O 1
ATOM 1976 N N . TYR A 1 253 ? -18.205 -1.841 7.415 1.00 97.50 253 TYR A N 1
ATOM 1977 C CA . TYR A 1 253 ? -17.530 -2.639 8.435 1.00 97.50 253 TYR A CA 1
ATOM 1978 C C . TYR A 1 253 ? -16.393 -1.852 9.088 1.00 97.50 253 TYR A C 1
ATOM 1980 O O . TYR A 1 253 ? -15.244 -2.291 9.155 1.00 97.50 253 TYR A O 1
ATOM 1988 N N . LEU A 1 254 ? -16.739 -0.652 9.551 1.00 97.00 254 LEU A N 1
ATOM 1989 C CA . LEU A 1 254 ? -15.847 0.266 10.245 1.00 97.00 254 LEU A CA 1
ATOM 1990 C C . LEU A 1 254 ? -15.542 -0.211 11.672 1.00 97.00 254 LEU A C 1
ATOM 1992 O O . LEU A 1 254 ? -16.427 -0.640 12.415 1.00 97.00 254 LEU A O 1
ATOM 1996 N N . VAL A 1 255 ? -14.277 -0.078 12.071 1.00 98.00 255 VAL A N 1
ATOM 1997 C CA . VAL A 1 255 ? -13.831 -0.248 13.458 1.00 98.00 255 VAL A CA 1
ATOM 1998 C C . VAL A 1 255 ? -13.393 1.093 14.015 1.00 98.00 255 VAL A C 1
ATOM 2000 O O . VAL A 1 255 ? -12.591 1.797 13.402 1.00 98.00 255 VAL A O 1
ATOM 2003 N N . TYR A 1 256 ? -13.849 1.411 15.218 1.00 97.94 256 TYR A N 1
ATOM 2004 C CA . TYR A 1 256 ? -13.304 2.509 16.003 1.00 97.94 256 TYR A CA 1
ATOM 2005 C C . TYR A 1 256 ? -12.367 1.966 17.066 1.00 97.94 256 TYR A C 1
ATOM 2007 O O . TYR A 1 256 ? -12.649 0.942 17.687 1.00 97.94 256 TYR A O 1
ATOM 2015 N N . SER A 1 257 ? -11.263 2.661 17.322 1.00 97.44 257 SER A N 1
ATOM 2016 C CA . SER A 1 257 ? -10.451 2.368 18.494 1.00 97.44 257 SER A CA 1
ATOM 2017 C C . SER A 1 257 ? -10.030 3.604 19.251 1.00 97.44 257 SER A C 1
ATOM 2019 O O . SER A 1 257 ? -9.613 4.587 18.641 1.00 97.44 257 SER A O 1
ATOM 2021 N N . VAL A 1 258 ? -10.010 3.489 20.572 1.00 96.81 258 VAL A N 1
ATOM 2022 C CA . VAL A 1 258 ? -9.549 4.543 21.469 1.00 96.81 258 VAL A CA 1
ATOM 2023 C C . VAL A 1 258 ? -8.394 4.003 22.303 1.00 96.81 258 VAL A C 1
ATOM 2025 O O . VAL A 1 258 ? -8.524 2.989 22.994 1.00 96.81 258 VAL A O 1
ATOM 2028 N N . GLY A 1 259 ? -7.245 4.666 22.204 1.00 94.50 259 GLY A N 1
ATOM 2029 C CA . GLY A 1 259 ? -6.064 4.348 22.992 1.00 94.50 259 GLY A CA 1
ATOM 2030 C C . GLY A 1 259 ? -6.158 4.857 24.434 1.00 94.50 259 GLY A C 1
ATOM 2031 O O . GLY A 1 259 ? -6.969 5.730 24.753 1.00 94.50 259 GLY A O 1
ATOM 2032 N N . PRO A 1 260 ? -5.313 4.352 25.344 1.00 93.81 260 PRO A N 1
ATOM 2033 C CA . PRO A 1 260 ? -5.301 4.815 26.721 1.00 93.81 260 PRO A CA 1
ATOM 2034 C C . PRO A 1 260 ? -4.719 6.229 26.840 1.00 93.81 260 PRO A C 1
ATOM 2036 O O . PRO A 1 260 ? -3.724 6.563 26.204 1.00 93.81 260 PRO A O 1
ATOM 2039 N N . LYS A 1 261 ? -5.280 7.048 27.737 1.00 93.62 261 LYS A N 1
ATOM 2040 C CA . LYS A 1 261 ? -4.768 8.404 28.030 1.00 93.62 261 LYS A CA 1
ATOM 2041 C C . LYS A 1 261 ? -3.481 8.412 28.859 1.00 93.62 261 LYS A C 1
ATOM 2043 O O . LYS A 1 261 ? -2.762 9.401 28.880 1.00 93.62 261 LYS A O 1
ATOM 2048 N N . GLN A 1 262 ? -3.206 7.326 29.581 1.00 91.88 262 GLN A N 1
ATOM 2049 C CA . GLN A 1 262 ? -2.028 7.183 30.438 1.00 91.88 262 GLN A CA 1
ATOM 2050 C C . GLN A 1 262 ? -1.437 5.784 30.287 1.00 91.88 262 GLN A C 1
ATOM 2052 O O . GLN A 1 262 ? -2.175 4.795 30.278 1.00 91.88 262 GLN A O 1
ATOM 2057 N N . LYS A 1 263 ? -0.105 5.696 30.240 1.00 87.50 263 LYS A N 1
ATOM 2058 C CA . LYS A 1 263 ? 0.627 4.427 30.185 1.00 87.50 263 LYS A CA 1
ATOM 2059 C C . LYS A 1 263 ? 0.688 3.798 31.582 1.00 87.50 263 LYS A C 1
ATOM 2061 O O . LYS A 1 263 ? 1.634 4.017 32.330 1.00 87.50 263 LYS A O 1
ATOM 2066 N N . LYS A 1 264 ? -0.353 3.046 31.944 1.00 89.56 264 LYS A N 1
ATOM 2067 C CA . LYS A 1 264 ? -0.469 2.304 33.211 1.00 89.56 264 LYS A CA 1
ATOM 2068 C C . LYS A 1 264 ? -0.848 0.852 32.936 1.00 89.56 264 LYS A C 1
ATOM 2070 O O . LYS A 1 264 ? -1.524 0.563 31.952 1.00 89.56 264 LYS A O 1
ATOM 2075 N N . LYS A 1 265 ? -0.411 -0.069 33.798 1.00 85.56 265 LYS A N 1
ATOM 2076 C CA . LYS A 1 265 ? -0.793 -1.485 33.703 1.00 85.56 265 LYS A CA 1
ATOM 2077 C C . LYS A 1 265 ? -2.321 -1.603 33.786 1.00 85.56 265 LYS A C 1
ATOM 2079 O O . LYS A 1 265 ? -2.924 -0.977 34.649 1.00 85.56 265 LYS A O 1
ATOM 2084 N N . GLY A 1 266 ? -2.922 -2.378 32.884 1.00 83.62 266 GLY A N 1
ATOM 2085 C CA . GLY A 1 266 ? -4.379 -2.525 32.767 1.00 83.62 266 GLY A CA 1
ATOM 2086 C C . GLY A 1 266 ? -5.056 -1.497 31.853 1.00 83.62 266 GLY A C 1
ATOM 2087 O O . GLY A 1 266 ? -6.199 -1.706 31.458 1.00 83.62 266 GLY A O 1
ATOM 2088 N N . ASN A 1 267 ? -4.358 -0.430 31.449 1.00 89.31 267 ASN A N 1
ATOM 2089 C CA . ASN A 1 267 ? -4.869 0.487 30.438 1.00 89.31 267 ASN A CA 1
ATOM 2090 C C . ASN A 1 267 ? -4.577 -0.077 29.047 1.00 89.31 267 ASN A C 1
ATOM 2092 O O . ASN A 1 267 ? -3.421 -0.190 28.634 1.00 89.31 267 ASN A O 1
ATOM 2096 N N . HIS A 1 268 ? -5.637 -0.408 28.323 1.00 90.06 268 HIS A N 1
ATOM 2097 C CA . HIS A 1 268 ? -5.565 -1.048 27.019 1.00 90.06 268 HIS A CA 1
ATOM 2098 C C . HIS A 1 268 ? -6.321 -0.238 25.970 1.00 90.06 268 HIS A C 1
ATOM 2100 O O . HIS A 1 268 ? -7.183 0.574 26.300 1.00 90.06 268 HIS A O 1
ATOM 2106 N N . ASN A 1 269 ? -5.994 -0.481 24.702 1.00 92.94 269 ASN A N 1
ATOM 2107 C CA . ASN A 1 269 ? -6.805 -0.000 23.592 1.00 92.94 269 ASN A CA 1
ATOM 2108 C C . ASN A 1 269 ? -8.188 -0.654 23.655 1.00 92.94 269 ASN A C 1
ATOM 2110 O O . ASN A 1 269 ? -8.298 -1.835 23.991 1.00 92.94 269 ASN A O 1
ATOM 2114 N N . LEU A 1 270 ? -9.220 0.101 23.305 1.00 96.88 270 LEU A N 1
ATOM 2115 C CA . LEU A 1 270 ? -10.572 -0.410 23.131 1.00 96.88 270 LEU A CA 1
ATOM 2116 C C . LEU A 1 270 ? -10.910 -0.399 21.645 1.00 96.88 270 LEU A C 1
ATOM 2118 O O . LEU A 1 270 ? -10.729 0.638 21.016 1.00 96.88 270 LEU A O 1
ATOM 2122 N N . PHE A 1 271 ? -11.395 -1.513 21.104 1.00 98.00 271 PHE A N 1
ATOM 2123 C CA . PHE A 1 271 ? -11.848 -1.632 19.718 1.00 98.00 271 PHE A CA 1
ATOM 2124 C C . PHE A 1 271 ? -13.348 -1.909 19.684 1.00 98.00 271 PHE A C 1
ATOM 2126 O O . PHE A 1 271 ? -13.774 -2.938 20.204 1.00 98.00 271 PHE A O 1
ATOM 2133 N N . THR A 1 272 ? -14.118 -1.035 19.045 1.00 98.00 272 THR A N 1
ATOM 2134 C CA . THR A 1 272 ? -15.562 -1.178 18.822 1.00 98.00 272 THR A CA 1
ATOM 2135 C C . THR A 1 272 ? -15.806 -1.476 17.349 1.00 98.00 272 THR A C 1
ATOM 2137 O O . THR A 1 272 ? -15.419 -0.688 16.486 1.00 98.00 272 THR A O 1
ATOM 2140 N N . TYR A 1 273 ? -16.416 -2.624 17.067 1.00 97.88 273 TYR A N 1
ATOM 2141 C CA . TYR A 1 273 ? -16.700 -3.109 15.717 1.00 97.88 273 TYR A CA 1
ATOM 2142 C C . TYR A 1 273 ? -18.129 -2.740 15.287 1.00 97.88 273 TYR A C 1
ATOM 2144 O O . TYR A 1 273 ? -18.971 -2.414 16.125 1.00 97.88 273 TYR A O 1
ATOM 2152 N N . SER A 1 274 ? -18.412 -2.808 13.984 1.00 96.25 274 SER A N 1
ATOM 2153 C CA . SER A 1 274 ? -19.722 -2.455 13.415 1.00 96.25 274 SER A CA 1
ATOM 2154 C C . SER A 1 274 ? -20.877 -3.361 13.862 1.00 96.25 274 SER A C 1
ATOM 2156 O O . SER A 1 274 ? -22.024 -2.928 13.846 1.00 96.25 274 SER A O 1
ATOM 2158 N N . ASP A 1 275 ? -20.589 -4.581 14.325 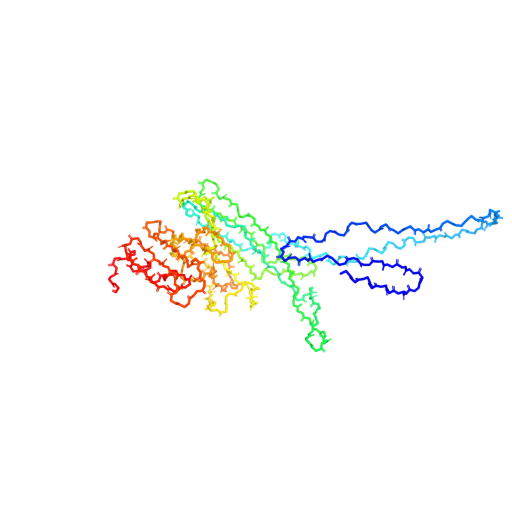1.00 95.44 275 ASP A N 1
ATOM 2159 C CA . ASP A 1 275 ? -21.564 -5.493 14.944 1.00 95.44 275 ASP A CA 1
ATOM 2160 C C . ASP A 1 275 ? -21.885 -5.144 16.412 1.00 95.44 275 ASP A C 1
ATOM 2162 O O . ASP A 1 275 ? -22.630 -5.859 17.078 1.00 95.44 275 ASP A O 1
ATOM 2166 N N . GLY A 1 276 ? -21.297 -4.067 16.941 1.00 95.69 276 GLY A N 1
ATOM 2167 C CA . GLY A 1 276 ? -21.428 -3.643 18.334 1.00 95.69 276 GLY A CA 1
ATOM 2168 C C . GLY A 1 276 ? -20.501 -4.380 19.302 1.00 95.69 276 GLY A C 1
ATOM 2169 O O . GLY A 1 276 ? -20.453 -4.031 20.483 1.00 95.69 276 GLY A O 1
ATOM 2170 N N . SER A 1 277 ? -19.731 -5.371 18.840 1.00 96.56 277 SER A N 1
ATOM 2171 C CA . SER A 1 277 ? -18.797 -6.090 19.700 1.00 96.56 277 SER A CA 1
ATOM 2172 C C . SER A 1 277 ? -17.605 -5.215 20.090 1.00 96.56 277 SER A C 1
ATOM 2174 O O . SER A 1 277 ? -17.120 -4.379 19.321 1.00 96.56 277 SER A O 1
ATOM 2176 N N . VAL A 1 278 ? -17.098 -5.437 21.304 1.00 96.88 278 VAL A N 1
ATOM 2177 C CA . VAL A 1 278 ? -15.986 -4.669 21.869 1.00 96.88 278 VAL A CA 1
ATOM 2178 C C . VAL A 1 278 ? -14.845 -5.602 22.257 1.00 96.88 278 VAL A C 1
ATOM 2180 O O . VAL A 1 278 ? -15.053 -6.622 22.911 1.00 96.88 278 VAL A O 1
ATOM 2183 N N . VAL A 1 279 ? -13.622 -5.263 21.849 1.00 96.50 279 VAL A N 1
ATOM 2184 C CA . VAL A 1 279 ? -12.399 -6.003 22.189 1.00 96.50 279 VAL A CA 1
ATOM 2185 C C . VAL A 1 279 ? -11.454 -5.096 22.964 1.00 96.50 279 VAL A C 1
ATOM 2187 O O . VAL A 1 279 ? -11.163 -3.977 22.544 1.00 96.50 279 VAL A O 1
ATOM 2190 N N . VAL A 1 280 ? -10.952 -5.601 24.089 1.00 94.75 280 VAL A N 1
ATOM 2191 C CA . VAL A 1 280 ? -9.966 -4.917 24.930 1.00 94.75 280 VAL A CA 1
ATOM 2192 C C . VAL A 1 280 ? -8.566 -5.435 24.602 1.00 94.75 280 VAL A C 1
ATOM 2194 O O . VAL A 1 280 ? -8.328 -6.642 24.567 1.00 94.75 280 VAL A O 1
ATOM 2197 N N . GLY A 1 281 ? -7.623 -4.518 24.407 1.00 91.00 281 GLY A N 1
ATOM 2198 C CA . GLY A 1 281 ? -6.225 -4.827 24.118 1.00 91.00 281 GLY A CA 1
ATOM 2199 C C . GLY A 1 281 ? -5.926 -5.070 22.640 1.00 91.00 281 GLY A C 1
ATOM 2200 O O . GLY A 1 281 ? -6.806 -5.066 21.787 1.00 91.00 281 GLY A O 1
ATOM 2201 N N . GLY A 1 282 ? -4.639 -5.264 22.344 1.00 90.00 282 GLY A N 1
ATOM 2202 C CA . GLY A 1 282 ? -4.113 -5.350 20.979 1.00 90.00 282 GLY A CA 1
ATOM 2203 C C . GLY A 1 282 ? -3.634 -4.004 20.426 1.00 90.00 282 GLY A C 1
ATOM 2204 O O . GLY A 1 282 ? -4.008 -2.937 20.912 1.00 90.00 282 GLY A O 1
ATOM 2205 N N . SER A 1 283 ? -2.763 -4.060 19.419 1.00 89.19 283 SER A N 1
ATOM 2206 C CA . SER A 1 283 ? -2.218 -2.880 18.732 1.00 89.19 283 SER A CA 1
ATOM 2207 C C . SER A 1 283 ? -3.060 -2.439 17.532 1.00 89.19 283 SER A C 1
ATOM 2209 O O . SER A 1 283 ? -3.056 -1.257 17.209 1.00 89.19 283 SER A O 1
ATOM 2211 N N . LYS A 1 284 ? -3.791 -3.366 16.899 1.00 93.00 284 LYS A N 1
ATOM 2212 C CA . LYS A 1 284 ? -4.642 -3.125 15.727 1.00 93.00 284 LYS A CA 1
ATOM 2213 C C . LYS A 1 284 ? -5.879 -4.040 15.715 1.00 93.00 284 LYS A C 1
ATOM 2215 O O . LYS A 1 284 ? -5.851 -5.083 16.384 1.00 93.00 284 LYS A O 1
ATOM 2220 N N . PRO A 1 285 ? -6.937 -3.708 14.950 1.00 95.06 285 PRO A N 1
ATOM 2221 C CA . PRO A 1 285 ? -8.075 -4.591 14.739 1.00 95.06 285 PRO A CA 1
ATOM 2222 C C . PRO A 1 285 ? -7.630 -5.892 14.075 1.00 95.06 285 PRO A C 1
ATOM 2224 O O . PRO A 1 285 ? -6.702 -5.919 13.263 1.00 95.06 285 PRO A O 1
ATOM 2227 N N . ARG A 1 286 ? -8.301 -6.996 14.403 1.00 93.81 286 ARG A N 1
ATOM 2228 C CA . ARG A 1 286 ? -7.986 -8.292 13.795 1.00 93.81 286 ARG A CA 1
ATOM 2229 C C . ARG A 1 286 ? -8.704 -8.406 12.454 1.00 93.81 286 ARG A C 1
ATOM 2231 O O . ARG A 1 286 ? -9.928 -8.501 12.438 1.00 93.81 286 ARG A O 1
ATOM 2238 N N . PHE A 1 287 ? -7.954 -8.498 11.354 1.00 95.25 287 PHE A N 1
ATOM 2239 C CA . PHE A 1 287 ? -8.512 -8.694 10.008 1.00 95.25 287 PHE A CA 1
ATOM 2240 C C . PHE A 1 287 ? -9.486 -9.879 9.941 1.00 95.25 287 PHE A C 1
ATOM 2242 O O . PHE A 1 287 ? -10.607 -9.736 9.468 1.00 95.25 287 PHE A O 1
ATOM 2249 N N . LYS A 1 288 ? -9.116 -11.030 10.523 1.00 95.56 288 LYS A N 1
ATOM 2250 C CA . LYS A 1 288 ? -10.000 -12.210 10.596 1.00 95.56 288 LYS A CA 1
ATOM 2251 C C . LYS A 1 288 ? -11.340 -11.913 11.273 1.00 95.56 288 LYS A C 1
ATOM 2253 O O . LYS A 1 288 ? -12.340 -12.527 10.919 1.00 95.56 288 LYS A O 1
ATOM 2258 N N . LYS A 1 289 ? -11.370 -10.971 12.225 1.00 95.94 289 LYS A N 1
ATOM 2259 C CA . LYS A 1 289 ? -12.611 -10.577 12.890 1.00 95.94 289 LYS A CA 1
ATOM 2260 C C . LYS A 1 289 ? -13.501 -9.700 12.038 1.00 95.94 289 LYS A C 1
ATOM 2262 O O . LYS A 1 289 ? -14.687 -9.985 11.944 1.00 95.94 289 LYS A O 1
ATOM 2267 N N . LEU A 1 290 ? -12.915 -8.724 11.366 1.00 97.12 290 LEU A N 1
ATOM 2268 C CA . LEU A 1 290 ? -13.611 -7.940 10.351 1.00 97.12 290 LEU A CA 1
ATOM 2269 C C . LEU A 1 290 ? -14.216 -8.836 9.266 1.00 97.12 290 LEU A C 1
ATOM 2271 O O . LEU A 1 290 ? -15.386 -8.690 8.926 1.00 97.12 290 LEU A O 1
ATOM 2275 N N . GLN A 1 291 ? -13.449 -9.830 8.814 1.00 96.94 291 GLN A N 1
ATOM 2276 C CA . GLN A 1 291 ? -13.917 -10.803 7.834 1.00 96.94 291 GLN A CA 1
ATOM 2277 C C . GLN A 1 291 ? -15.098 -11.642 8.338 1.00 96.94 291 GLN A C 1
ATOM 2279 O O . GLN A 1 291 ? -16.085 -11.808 7.628 1.00 96.94 291 GLN A O 1
ATOM 2284 N N . ALA A 1 292 ? -15.017 -12.155 9.568 1.00 96.62 292 ALA A N 1
ATOM 2285 C CA . ALA A 1 292 ? -16.098 -12.945 10.151 1.00 96.62 292 ALA A CA 1
ATOM 2286 C C . ALA A 1 292 ? -17.398 -12.133 10.264 1.00 96.62 292 ALA A C 1
ATOM 2288 O O . ALA A 1 292 ? -18.447 -12.609 9.840 1.00 96.62 292 ALA A O 1
ATOM 2289 N N . ILE A 1 293 ? -17.309 -10.885 10.743 1.00 96.56 293 ILE A N 1
ATOM 2290 C CA . ILE A 1 293 ? -18.457 -9.971 10.836 1.00 96.56 293 ILE A CA 1
ATOM 2291 C C . ILE A 1 293 ? -19.060 -9.729 9.449 1.00 96.56 293 ILE A C 1
ATOM 2293 O O . ILE A 1 293 ? -20.271 -9.847 9.276 1.00 96.56 293 ILE A O 1
ATOM 2297 N N . ARG A 1 294 ? -18.221 -9.450 8.441 1.00 96.44 294 ARG A N 1
ATOM 2298 C CA . ARG A 1 294 ? -18.677 -9.241 7.061 1.00 96.44 294 ARG A CA 1
ATOM 2299 C C . ARG A 1 294 ? -19.424 -10.436 6.492 1.00 96.44 294 ARG A C 1
ATOM 2301 O O . ARG A 1 294 ? -20.458 -10.267 5.856 1.00 96.44 294 ARG A O 1
ATOM 2308 N N . LEU A 1 295 ? -18.902 -11.635 6.720 1.00 96.12 295 LEU A N 1
ATOM 2309 C CA . LEU A 1 295 ? -19.480 -12.870 6.201 1.00 96.12 295 LEU A CA 1
ATOM 2310 C C . LEU A 1 295 ? -20.621 -13.431 7.065 1.00 96.12 295 LEU A C 1
ATOM 2312 O O . LEU A 1 295 ? -21.133 -14.501 6.744 1.00 96.12 295 LEU A O 1
ATOM 2316 N N . GLY A 1 296 ? -21.007 -12.761 8.156 1.00 91.19 296 GLY A N 1
ATOM 2317 C CA . GLY A 1 296 ? -22.023 -13.264 9.086 1.00 91.19 296 GLY A CA 1
ATOM 2318 C C . GLY A 1 296 ? -21.604 -14.544 9.819 1.00 91.19 296 GLY A C 1
ATOM 2319 O O . GLY A 1 296 ? -22.453 -15.332 10.232 1.00 91.19 296 GLY A O 1
ATOM 2320 N N . GLN A 1 297 ? -20.299 -14.784 9.954 1.00 86.62 297 GLN A N 1
ATOM 2321 C CA . GLN A 1 297 ? -19.757 -15.943 10.657 1.00 86.62 297 GLN A CA 1
ATOM 2322 C C . GLN A 1 297 ? -19.733 -15.660 12.159 1.00 86.62 297 GLN A C 1
ATOM 2324 O O . GLN A 1 297 ? -19.164 -14.664 12.608 1.00 86.62 297 GLN A O 1
ATOM 2329 N N . THR A 1 298 ? -20.340 -16.548 12.942 1.00 64.50 298 THR A N 1
ATOM 2330 C CA . THR A 1 298 ? -20.279 -16.500 14.407 1.00 64.50 298 THR A CA 1
ATOM 2331 C C . THR A 1 298 ? -18.846 -16.783 14.868 1.00 64.50 298 THR A C 1
ATOM 2333 O O . THR A 1 298 ? -18.196 -17.688 14.342 1.00 64.50 298 THR A O 1
ATOM 2336 N N . GLN A 1 299 ? -18.348 -15.982 15.815 1.00 57.72 299 GLN A N 1
ATOM 2337 C CA . GLN A 1 299 ? -17.009 -16.104 16.404 1.00 57.72 299 GLN A CA 1
ATOM 2338 C C . GLN A 1 299 ? -17.003 -16.815 17.743 1.00 57.72 299 GLN A C 1
ATOM 2340 O O . GLN A 1 299 ? -17.935 -16.555 18.534 1.00 57.72 299 GLN A O 1
#

Sequence (299 aa):
MNISTTEKNGIVCDFVAHHIVPQEQKISIDGTNCHRGTQRMNARLCRMSGVLLLLFSVSGCAQNQILSPPPGGEEVSITVKVPPNLAAEPMRVMYRSEKCSIKRSGADWSSYEEDGYLSTTIQPQQQGQSDIYEAKLAINGGSRCQWQLSNVTFGVTYANTTHFGENVKAGPGGGVIVMFDQHLPQQRSVFEPTINVSGDLLIRKDYYPWVNEQFLGKHEKLAWLVGEGEIYLYYRALNSRKVAFEPLLHTDYLVYSVGPKQKKKGNHNLFTYSDGSVVVGGSKPRFKKLQAIRLGQTQ

Organism: NCBI:txid288647

Secondary structure (DSSP, 8-state):
-------BTTB-----PPP---------------PPPP-----------------------------BPPTT--EEEEEEE--TTEEEPPEEEEEEEEEEEEEEE-TTS-EEEEEEEEEEEEPPEE-TTSSEEEEEEESEEETTTTEEEEEEEEEEEES--GGG-TTEEE---EEEEEESSSSPPSS--TTSPPEE-SSSEEEEEEEEEEEEEE-SSS-EEEEEEE-SSSSEEEEE-TT-SEEEEEEEE-TTS-EEEE--SS--TT---EEE-TTS-EEE--SS--HHHHHHHHTT---